Protein AF-A0A822DPL0-F1 (afdb_monomer)

Mean predicted aligned error: 13.41 Å

Secondary structure (DSSP, 8-state):
---HHHHHHHHHHHHHHHHHHHHHHHHHHHHHHHHHHHHHHHHHHHHTT----TTSPPHHHHHHHHHHHHHHHHHHHHHHHHHHHHHHHH-SS----HHHHHHHHHHHHHHHHHHTT---HHHHHHHHHHHHHHHHHHHHHHHHHHH--STTHHHHS--GGGHHHHHHHHHT-TTTHHHHHHHHHHHHHHHHHHHHHH-------TTTTT-HHHHHHHHHHT-

Nearest PDB structures (foldseek):
  7ung-assembly1_D5  TM=2.070E-01  e=1.718E+00  Homo sapiens
  7rro-assembly1_D6  TM=2.321E-01  e=7.311E+00  Bos taurus
  7ung-assembly1_D3  TM=1.665E-01  e=6.639E+00  Homo sapiens

pLDDT: mean 73.65, std 13.68, range [33.81, 89.75]

Radius of gyration: 24.88 Å; Cα contacts (8 Å, |Δi|>4): 121; chains: 1; bounding box: 54×65×75 Å

Structure (mmCIF, N/CA/C/O backbone):
data_AF-A0A822DPL0-F1
#
_entry.id   AF-A0A822DPL0-F1
#
loop_
_atom_site.group_PDB
_atom_site.id
_atom_site.type_symbol
_atom_site.label_atom_id
_atom_site.label_alt_id
_atom_site.label_comp_id
_atom_site.label_asym_id
_atom_site.label_entity_id
_atom_site.label_seq_id
_atom_site.pdbx_PDB_ins_code
_atom_site.Cartn_x
_atom_site.Cartn_y
_atom_site.Cartn_z
_atom_site.occupancy
_atom_site.B_iso_or_equiv
_atom_site.auth_seq_id
_atom_site.auth_comp_id
_atom_site.auth_asym_id
_atom_site.auth_atom_id
_atom_site.pdbx_PDB_model_num
ATOM 1 N N . LYS A 1 1 ? -29.332 3.403 22.591 1.00 33.81 1 LYS A N 1
ATOM 2 C CA . LYS A 1 1 ? -29.408 1.935 22.799 1.00 33.81 1 LYS A CA 1
ATOM 3 C C . LYS A 1 1 ? -28.603 1.276 21.689 1.00 33.81 1 LYS A C 1
ATOM 5 O O . LYS A 1 1 ? -29.055 1.289 20.556 1.00 33.81 1 LYS A O 1
ATOM 10 N N . THR A 1 2 ? -27.396 0.806 21.988 1.00 39.41 2 THR A N 1
ATOM 11 C CA . THR A 1 2 ? -26.523 0.115 21.029 1.00 39.41 2 THR A CA 1
ATOM 12 C C . THR A 1 2 ? -26.929 -1.354 21.029 1.00 39.41 2 THR A C 1
ATOM 14 O O . THR A 1 2 ? -26.780 -2.034 22.039 1.00 39.41 2 THR A O 1
ATOM 17 N N . THR A 1 3 ? -27.568 -1.811 19.957 1.00 46.75 3 THR A N 1
ATOM 18 C CA . THR A 1 3 ? -28.056 -3.190 19.825 1.00 46.75 3 THR A CA 1
ATOM 19 C C . THR A 1 3 ? -26.866 -4.149 19.701 1.00 46.75 3 THR A C 1
ATOM 21 O O . THR A 1 3 ? -25.852 -3.774 19.120 1.00 46.75 3 THR A O 1
ATOM 24 N N . ILE A 1 4 ? -26.989 -5.390 20.186 1.00 50.31 4 ILE A N 1
ATOM 25 C CA . ILE A 1 4 ? -25.955 -6.449 20.092 1.00 50.31 4 ILE A CA 1
ATOM 26 C C . ILE A 1 4 ? -25.455 -6.638 18.641 1.00 50.31 4 ILE A C 1
ATOM 28 O O . ILE A 1 4 ? -24.280 -6.913 18.404 1.00 50.31 4 ILE A O 1
ATOM 32 N N . SER A 1 5 ? -26.331 -6.396 17.659 1.00 52.91 5 SER A N 1
ATOM 33 C CA . SER A 1 5 ? -25.988 -6.388 16.232 1.00 52.91 5 SER A CA 1
ATOM 34 C C . SER A 1 5 ? -24.935 -5.331 15.878 1.00 52.91 5 SER A C 1
ATOM 36 O O . SER A 1 5 ? -23.982 -5.632 15.173 1.00 52.91 5 SER A O 1
ATOM 38 N N . ASN A 1 6 ? -25.042 -4.117 16.427 1.00 59.69 6 ASN A N 1
ATOM 39 C CA . ASN A 1 6 ? -24.104 -3.032 16.133 1.00 59.69 6 ASN A CA 1
ATOM 40 C C . ASN A 1 6 ? -22.714 -3.332 16.701 1.00 59.69 6 ASN A C 1
ATOM 42 O O . ASN A 1 6 ? -21.718 -2.960 16.096 1.00 59.69 6 ASN A O 1
ATOM 46 N N . THR A 1 7 ? -22.631 -4.010 17.851 1.00 62.31 7 THR A N 1
ATOM 47 C CA . THR A 1 7 ? -21.345 -4.409 18.441 1.00 62.31 7 THR A CA 1
ATOM 48 C C . THR A 1 7 ? -20.674 -5.548 17.675 1.00 62.31 7 THR A C 1
ATOM 50 O O . THR A 1 7 ? -19.448 -5.574 17.589 1.00 62.31 7 THR A O 1
ATOM 53 N N . LEU A 1 8 ? -21.460 -6.462 17.092 1.00 58.25 8 LEU A N 1
ATOM 54 C CA . LEU A 1 8 ? -20.941 -7.550 16.262 1.00 58.25 8 LEU A CA 1
ATOM 55 C C . LEU A 1 8 ? -20.361 -7.007 14.950 1.00 58.25 8 LEU A C 1
ATOM 57 O O . LEU A 1 8 ? -19.197 -7.269 14.653 1.00 58.25 8 LEU A O 1
ATOM 61 N N . SER A 1 9 ? -21.116 -6.166 14.237 1.00 69.44 9 SER A N 1
ATOM 62 C CA . SER A 1 9 ? -20.669 -5.549 12.982 1.00 69.44 9 SER A CA 1
ATOM 63 C C . SER A 1 9 ? -19.419 -4.685 13.178 1.00 69.44 9 SER A C 1
ATOM 65 O O . SER A 1 9 ? -18.483 -4.764 12.386 1.00 69.44 9 SER A O 1
ATOM 67 N N . LEU A 1 10 ? -19.337 -3.938 14.287 1.00 70.69 10 LEU A N 1
ATOM 68 C CA . LEU A 1 10 ? -18.155 -3.137 14.627 1.00 70.69 10 LEU A CA 1
ATOM 69 C C . LEU A 1 10 ? -16.896 -3.997 14.821 1.00 70.69 10 LEU A C 1
ATOM 71 O O . LEU A 1 10 ? -15.797 -3.616 14.416 1.00 70.69 10 LEU A O 1
ATOM 75 N N . ASN A 1 11 ? -17.053 -5.161 15.455 1.00 70.44 11 ASN A N 1
ATOM 76 C CA . ASN A 1 11 ? -15.958 -6.095 15.687 1.00 70.44 11 ASN A CA 1
ATOM 77 C C . ASN A 1 11 ? -15.515 -6.775 14.383 1.00 70.44 11 ASN A C 1
ATOM 79 O O . ASN A 1 11 ? -14.316 -6.881 14.128 1.00 70.44 11 ASN A O 1
ATOM 83 N N . GLU A 1 12 ? -16.460 -7.187 13.537 1.00 73.75 12 GLU A N 1
ATOM 84 C CA . GLU A 1 12 ? -16.179 -7.751 12.210 1.00 73.75 12 GLU A CA 1
ATOM 85 C C . GLU A 1 12 ? -15.431 -6.751 11.323 1.00 73.75 12 GLU A C 1
ATOM 87 O O . GLU A 1 12 ? -14.371 -7.071 10.780 1.00 73.75 12 GLU A O 1
ATOM 92 N N . ALA A 1 13 ? -15.921 -5.513 11.266 1.00 73.81 13 ALA A N 1
ATOM 93 C CA . ALA A 1 13 ? -15.258 -4.398 10.608 1.00 73.81 13 ALA A CA 1
ATOM 94 C C . ALA A 1 13 ? -13.834 -4.176 11.139 1.00 73.81 13 ALA A C 1
ATOM 96 O O . ALA A 1 13 ? -12.879 -4.081 10.368 1.00 73.81 13 ALA A O 1
ATOM 97 N N . GLY A 1 14 ? -13.664 -4.148 12.463 1.00 73.94 14 GLY A N 1
ATOM 98 C CA . GLY A 1 14 ? -12.356 -3.986 13.094 1.00 73.94 14 GLY A CA 1
ATOM 99 C C . GLY A 1 14 ? -11.376 -5.115 12.758 1.00 73.94 14 GLY A C 1
ATOM 100 O O . GLY A 1 14 ? -10.201 -4.855 12.488 1.00 73.94 14 GLY A O 1
ATOM 101 N N . GLN A 1 15 ? -11.834 -6.370 12.735 1.00 78.25 15 GLN A N 1
ATOM 102 C CA . GLN A 1 15 ? -10.997 -7.503 12.330 1.00 78.25 15 GLN A CA 1
ATOM 103 C C . GLN A 1 15 ? -10.616 -7.440 10.852 1.00 78.25 15 GLN A C 1
ATOM 105 O O . GLN A 1 15 ? -9.466 -7.724 10.511 1.00 78.25 15 GLN A O 1
ATOM 110 N N . LEU A 1 16 ? -11.553 -7.059 9.986 1.00 77.94 16 LEU A N 1
ATOM 111 C CA . LEU A 1 16 ? -11.310 -6.914 8.556 1.00 77.94 16 LEU A CA 1
ATOM 112 C C . LEU A 1 16 ? -10.248 -5.845 8.283 1.00 77.94 16 LEU A C 1
ATOM 114 O O . LEU A 1 16 ? -9.270 -6.123 7.592 1.00 77.94 16 LEU A O 1
ATOM 118 N N . ILE A 1 17 ? -10.374 -4.669 8.906 1.00 77.94 17 ILE A N 1
ATOM 119 C CA . ILE A 1 17 ? -9.391 -3.582 8.793 1.00 77.94 17 ILE A CA 1
ATOM 120 C C . ILE A 1 17 ? -8.004 -4.060 9.234 1.00 77.94 17 ILE A C 1
ATOM 122 O O . ILE A 1 17 ? -7.030 -3.855 8.514 1.00 77.94 17 ILE A O 1
ATOM 126 N N . ARG A 1 18 ? -7.901 -4.773 10.365 1.00 79.75 18 ARG A N 1
ATOM 127 C CA . ARG A 1 18 ? -6.618 -5.325 10.842 1.00 79.75 18 ARG A CA 1
ATOM 128 C C . ARG A 1 18 ? -5.987 -6.308 9.858 1.00 79.75 18 ARG A C 1
ATOM 130 O O . ARG A 1 18 ? -4.769 -6.298 9.703 1.00 79.75 18 ARG A O 1
ATOM 137 N N . LYS A 1 19 ? -6.796 -7.152 9.210 1.00 80.81 19 LYS A N 1
ATOM 138 C CA . LYS A 1 19 ? -6.323 -8.102 8.189 1.00 80.81 19 LYS A CA 1
ATOM 139 C C . LYS A 1 19 ? -5.855 -7.393 6.919 1.00 80.81 19 LYS A C 1
ATOM 141 O O . LYS A 1 19 ? -4.942 -7.888 6.273 1.00 80.81 19 LYS A O 1
ATOM 146 N N . LEU A 1 20 ? -6.442 -6.242 6.591 1.00 82.12 20 LEU A N 1
ATOM 147 C CA . LEU A 1 20 ? -6.113 -5.447 5.407 1.00 82.12 20 LEU A CA 1
ATOM 148 C C . LEU A 1 20 ? -4.874 -4.564 5.578 1.00 82.12 20 LEU A C 1
ATOM 150 O O . LEU A 1 20 ? -4.209 -4.265 4.591 1.00 82.12 20 LEU A O 1
ATOM 154 N N . THR A 1 21 ? -4.529 -4.180 6.808 1.00 83.12 21 THR A N 1
ATOM 155 C CA . THR A 1 21 ? -3.389 -3.300 7.106 1.00 83.12 21 THR A CA 1
ATOM 156 C C . THR A 1 21 ? -2.086 -3.753 6.436 1.00 83.12 21 THR A C 1
ATOM 158 O O . THR A 1 21 ? -1.400 -2.941 5.818 1.00 83.12 21 THR A O 1
ATOM 161 N N . HIS A 1 22 ? -1.735 -5.038 6.546 1.00 84.81 22 HIS A N 1
ATOM 162 C CA . HIS A 1 22 ? -0.501 -5.555 5.953 1.00 84.81 22 HIS A CA 1
ATOM 163 C C . HIS A 1 22 ? -0.567 -5.638 4.415 1.00 84.81 22 HIS A C 1
ATOM 165 O O . HIS A 1 22 ? 0.292 -5.023 3.783 1.00 84.81 22 HIS A O 1
ATOM 171 N N . PRO A 1 23 ? -1.587 -6.284 3.804 1.00 85.25 23 PRO A N 1
ATOM 172 C CA . PRO A 1 23 ? -1.756 -6.312 2.350 1.00 85.25 23 PRO A CA 1
ATOM 173 C C . PRO A 1 23 ? -1.730 -4.935 1.686 1.00 85.25 23 PRO A C 1
ATOM 175 O O . PRO A 1 23 ? -1.111 -4.750 0.640 1.00 85.25 23 PRO A O 1
ATOM 178 N N . ILE A 1 24 ? -2.369 -3.944 2.312 1.00 85.44 24 ILE A N 1
ATOM 179 C CA . ILE A 1 24 ? -2.396 -2.568 1.812 1.00 85.44 24 ILE A CA 1
ATOM 180 C C . ILE A 1 24 ? -0.995 -1.951 1.843 1.00 85.44 24 ILE A C 1
ATOM 182 O O . ILE A 1 24 ? -0.538 -1.408 0.837 1.00 85.44 24 ILE A O 1
ATOM 186 N N . ALA A 1 25 ? -0.290 -2.061 2.971 1.00 83.44 25 ALA A N 1
ATOM 187 C CA . ALA A 1 25 ? 1.057 -1.514 3.101 1.00 83.44 25 ALA A CA 1
ATOM 188 C C . ALA A 1 25 ? 2.052 -2.187 2.138 1.00 83.44 25 ALA A C 1
ATOM 190 O O . ALA A 1 25 ? 2.905 -1.520 1.553 1.00 83.44 25 ALA A O 1
ATOM 191 N N . GLU A 1 26 ? 1.946 -3.504 1.952 1.00 84.81 26 GLU A N 1
ATOM 192 C CA . GLU A 1 26 ? 2.794 -4.239 1.013 1.00 84.81 26 GLU A CA 1
ATOM 193 C C . GLU A 1 26 ? 2.489 -3.845 -0.436 1.00 84.81 26 GLU A C 1
ATOM 195 O O . GLU A 1 26 ? 3.403 -3.576 -1.216 1.00 84.81 26 GLU A O 1
ATOM 200 N N . THR A 1 27 ? 1.208 -3.731 -0.791 1.00 85.38 27 THR A N 1
ATOM 201 C CA . THR A 1 27 ? 0.788 -3.272 -2.120 1.00 85.38 27 THR A CA 1
ATOM 202 C C . THR A 1 27 ? 1.323 -1.872 -2.414 1.00 85.38 27 THR A C 1
ATOM 204 O O . THR A 1 27 ? 1.849 -1.636 -3.501 1.00 85.38 27 THR A O 1
ATOM 207 N N . HIS A 1 28 ? 1.292 -0.959 -1.440 1.00 84.50 28 HIS A N 1
ATOM 208 C CA . HIS A 1 28 ? 1.904 0.363 -1.589 1.00 84.50 28 HIS A CA 1
ATOM 209 C C . HIS A 1 28 ? 3.401 0.293 -1.889 1.00 84.50 28 HIS A C 1
ATOM 211 O O . HIS A 1 28 ? 3.867 0.969 -2.810 1.00 84.50 28 HIS A O 1
ATOM 217 N N . LYS A 1 29 ? 4.155 -0.529 -1.148 1.00 86.81 29 LYS A N 1
ATOM 218 C CA . LYS A 1 29 ? 5.587 -0.741 -1.403 1.00 86.81 29 LYS A CA 1
ATOM 219 C C . LYS A 1 29 ? 5.820 -1.227 -2.834 1.00 86.81 29 LYS A C 1
ATOM 221 O O . LYS A 1 29 ? 6.654 -0.667 -3.539 1.00 86.81 29 LYS A O 1
ATOM 226 N N . LEU A 1 30 ? 5.052 -2.216 -3.281 1.00 87.12 30 LEU A N 1
ATOM 227 C CA . LEU A 1 30 ? 5.182 -2.794 -4.620 1.00 87.12 30 LEU A CA 1
ATOM 228 C C . LEU A 1 30 ? 4.831 -1.803 -5.732 1.00 87.12 30 LEU A C 1
ATOM 230 O O . LEU A 1 30 ? 5.498 -1.780 -6.764 1.00 87.12 30 LEU A O 1
ATOM 234 N N . ILE A 1 31 ? 3.804 -0.972 -5.536 1.00 85.56 31 ILE A N 1
ATOM 235 C CA . ILE A 1 31 ? 3.472 0.097 -6.482 1.00 85.56 31 ILE A CA 1
ATOM 236 C C . ILE A 1 31 ? 4.644 1.078 -6.598 1.00 85.56 31 ILE A C 1
ATOM 238 O O . ILE A 1 31 ? 5.033 1.415 -7.715 1.00 85.56 31 ILE A O 1
ATOM 242 N N . GLN A 1 32 ? 5.242 1.487 -5.476 1.00 85.19 32 GLN A N 1
ATOM 243 C CA . GLN A 1 32 ? 6.400 2.385 -5.489 1.00 85.19 32 GLN A CA 1
ATOM 244 C C . GLN A 1 32 ? 7.607 1.767 -6.203 1.00 85.19 32 GLN A C 1
ATOM 246 O O . GLN A 1 32 ? 8.218 2.415 -7.052 1.00 85.19 32 GLN A O 1
ATOM 251 N N . GLU A 1 33 ? 7.921 0.499 -5.926 1.00 83.56 33 GLU A N 1
ATOM 252 C CA . GLU A 1 33 ? 8.989 -0.217 -6.634 1.00 83.56 33 GLU A CA 1
ATOM 253 C C . GLU A 1 33 ? 8.710 -0.299 -8.145 1.00 83.56 33 GLU A C 1
ATOM 255 O O . GLU A 1 33 ? 9.608 -0.064 -8.953 1.00 83.56 33 GLU A O 1
ATOM 260 N N . ASN A 1 34 ? 7.464 -0.564 -8.545 1.00 85.81 34 ASN A N 1
ATOM 261 C CA . ASN A 1 34 ? 7.079 -0.630 -9.955 1.00 85.81 34 ASN A CA 1
ATOM 262 C C . ASN A 1 34 ? 7.175 0.727 -10.664 1.00 85.81 34 ASN A C 1
ATOM 264 O O . ASN A 1 34 ? 7.639 0.782 -11.802 1.00 85.81 34 ASN A O 1
ATOM 268 N N . ILE A 1 35 ? 6.768 1.819 -10.009 1.00 83.94 35 ILE A N 1
ATOM 269 C CA . ILE A 1 35 ? 6.919 3.177 -10.550 1.00 83.94 35 ILE A CA 1
ATOM 270 C C . ILE A 1 35 ? 8.404 3.503 -10.735 1.00 83.94 35 ILE A C 1
ATOM 272 O O . ILE A 1 35 ? 8.789 4.031 -11.783 1.00 83.94 35 ILE A O 1
ATOM 276 N N . GLN A 1 36 ? 9.250 3.141 -9.766 1.00 83.69 36 GLN A N 1
ATOM 277 C CA . GLN A 1 36 ? 10.691 3.344 -9.876 1.00 83.69 36 GLN A CA 1
ATOM 278 C C . GLN A 1 36 ? 11.273 2.565 -11.064 1.00 83.69 36 GLN A C 1
ATOM 280 O O . GLN A 1 36 ? 11.973 3.144 -11.894 1.00 83.69 36 GLN A O 1
ATOM 285 N N . LEU A 1 37 ? 10.943 1.276 -11.189 1.00 83.69 37 LEU A N 1
ATOM 286 C CA . LEU A 1 37 ? 11.404 0.433 -12.296 1.00 83.69 37 LEU A CA 1
ATOM 287 C C . LEU A 1 37 ? 10.947 0.974 -13.656 1.00 83.69 37 LEU A C 1
ATOM 289 O O . LEU A 1 37 ? 11.753 1.069 -14.582 1.00 83.69 37 LEU A O 1
ATOM 293 N N . ALA A 1 38 ? 9.682 1.386 -13.774 1.00 81.31 38 ALA A N 1
ATOM 294 C CA . ALA A 1 38 ? 9.146 1.981 -14.996 1.00 81.31 38 ALA A CA 1
ATOM 295 C C . ALA A 1 38 ? 9.873 3.287 -15.360 1.00 81.31 38 ALA A C 1
ATOM 297 O O . ALA A 1 38 ? 10.209 3.512 -16.523 1.00 81.31 38 ALA A O 1
ATOM 298 N N . THR A 1 39 ? 10.182 4.119 -14.364 1.00 83.12 39 THR A N 1
ATOM 299 C CA . THR A 1 39 ? 10.911 5.383 -14.548 1.00 83.12 39 THR A CA 1
ATOM 300 C C . THR A 1 39 ? 12.362 5.145 -14.972 1.00 83.12 39 THR A C 1
ATOM 302 O O . THR A 1 39 ? 12.849 5.787 -15.905 1.00 83.12 39 THR A O 1
ATOM 305 N N . GLN A 1 40 ? 13.050 4.186 -14.345 1.00 82.69 40 GLN A N 1
ATOM 306 C CA . GLN A 1 40 ? 14.409 3.783 -14.720 1.00 82.69 40 GLN A CA 1
ATOM 307 C C . GLN A 1 40 ? 14.454 3.230 -16.146 1.00 82.69 40 GLN A C 1
ATOM 309 O O . GLN A 1 40 ? 15.314 3.619 -16.936 1.00 82.69 40 GLN A O 1
ATOM 314 N N . TYR A 1 41 ? 13.493 2.378 -16.503 1.00 82.75 41 TYR A N 1
ATOM 315 C CA . TYR A 1 41 ? 13.382 1.826 -17.848 1.00 82.75 41 TYR A CA 1
ATOM 316 C C . TYR A 1 41 ? 13.098 2.914 -18.892 1.00 82.75 41 TYR A C 1
ATOM 318 O O . TYR A 1 41 ? 13.755 2.958 -19.932 1.00 82.75 41 TYR A O 1
ATOM 326 N N . LYS A 1 42 ? 12.193 3.857 -18.594 1.00 82.19 42 LYS A N 1
ATOM 327 C CA . LYS A 1 42 ? 11.932 5.025 -19.449 1.00 82.19 42 LYS A CA 1
ATOM 328 C C . LYS A 1 42 ? 13.208 5.828 -19.704 1.00 82.19 42 LYS A C 1
ATOM 330 O O . LYS A 1 42 ? 13.502 6.164 -20.850 1.00 82.19 42 LYS A O 1
ATOM 335 N N . LYS A 1 43 ? 13.976 6.115 -18.647 1.00 83.06 43 LYS A N 1
ATOM 336 C CA . LYS A 1 43 ? 15.251 6.838 -18.734 1.00 83.06 43 LYS A CA 1
ATOM 337 C C . LYS A 1 43 ? 16.260 6.088 -19.605 1.00 83.06 43 LYS A C 1
ATOM 339 O O . LYS A 1 43 ? 16.819 6.684 -20.518 1.00 83.06 43 LYS A O 1
ATOM 344 N N . TYR A 1 44 ? 16.402 4.779 -19.401 1.00 80.62 44 TYR A N 1
ATOM 345 C CA . TYR A 1 44 ? 17.262 3.929 -20.222 1.00 80.62 44 TYR A CA 1
ATOM 346 C C . TYR A 1 44 ? 16.879 3.978 -21.710 1.00 80.62 44 TYR A C 1
ATOM 348 O O . TYR A 1 44 ? 17.735 4.199 -22.564 1.00 80.62 44 TYR A O 1
ATOM 356 N N . VAL A 1 45 ? 15.593 3.843 -22.047 1.00 75.50 45 VAL A N 1
ATOM 357 C CA . VAL A 1 45 ? 15.118 3.898 -23.444 1.00 75.50 45 VAL A CA 1
ATOM 358 C C . VAL A 1 45 ? 15.427 5.254 -24.094 1.00 75.50 45 VAL A C 1
ATOM 360 O O . VAL A 1 45 ? 15.835 5.300 -25.258 1.00 75.50 45 VAL A O 1
ATOM 363 N N . LEU A 1 46 ? 15.276 6.352 -23.345 1.00 76.62 46 LEU A N 1
ATOM 364 C CA . LEU A 1 46 ? 15.584 7.708 -23.810 1.00 76.62 46 LEU A CA 1
ATOM 365 C C . LEU A 1 46 ? 17.090 7.932 -24.016 1.00 76.62 46 LEU A C 1
ATOM 367 O O . LEU A 1 46 ? 17.486 8.484 -25.042 1.00 76.62 46 LEU A O 1
ATOM 371 N N . GLU A 1 47 ? 17.924 7.490 -23.073 1.00 78.88 47 GLU A N 1
ATOM 372 C CA . GLU A 1 47 ? 19.384 7.670 -23.107 1.00 78.88 47 GLU A CA 1
ATOM 373 C C . GLU A 1 47 ? 20.054 6.811 -24.182 1.00 78.88 47 GLU A C 1
ATOM 375 O O . GLU A 1 47 ? 20.993 7.251 -24.842 1.00 78.88 47 GLU A O 1
ATOM 380 N N . THR A 1 48 ? 19.543 5.601 -24.409 1.00 69.88 48 THR A N 1
ATOM 381 C CA . THR A 1 48 ? 20.166 4.645 -25.336 1.00 69.88 48 THR A CA 1
ATOM 382 C C . THR A 1 48 ? 19.741 4.874 -26.796 1.00 69.88 48 THR A C 1
ATOM 384 O O . THR A 1 48 ? 20.240 4.208 -27.700 1.00 69.88 48 THR A O 1
ATOM 387 N N . ASN A 1 49 ? 18.831 5.825 -27.058 1.00 62.72 49 ASN A N 1
ATOM 388 C CA . ASN A 1 49 ? 18.328 6.179 -28.394 1.00 62.72 49 ASN A CA 1
ATOM 389 C C . ASN A 1 49 ? 17.865 4.949 -29.214 1.00 62.72 49 ASN A C 1
ATOM 391 O O . ASN A 1 49 ? 17.949 4.927 -30.447 1.00 62.72 49 ASN A O 1
ATOM 395 N N . ILE A 1 50 ? 17.363 3.907 -28.531 1.00 60.06 50 ILE A N 1
ATOM 396 C CA . ILE A 1 50 ? 16.864 2.663 -29.135 1.00 60.06 50 ILE A CA 1
ATOM 397 C C . ILE A 1 50 ? 15.473 2.950 -29.714 1.00 60.06 50 ILE A C 1
ATOM 399 O O . ILE A 1 50 ? 14.448 2.500 -29.221 1.00 60.06 50 ILE A O 1
ATOM 403 N N . ARG A 1 51 ? 15.419 3.740 -30.789 1.00 54.75 51 ARG A N 1
ATOM 404 C CA . ARG A 1 51 ? 14.196 3.967 -31.580 1.00 54.75 51 ARG A CA 1
ATOM 405 C C . ARG A 1 51 ? 13.904 2.823 -32.563 1.00 54.75 51 ARG A C 1
ATOM 407 O O . ARG A 1 51 ? 13.004 2.952 -33.383 1.00 54.75 51 ARG A O 1
ATOM 414 N N . ARG A 1 52 ? 14.704 1.745 -32.558 1.00 53.16 52 ARG A N 1
ATOM 415 C CA . ARG A 1 52 ? 14.780 0.780 -33.674 1.00 53.16 52 ARG A CA 1
ATOM 416 C C . ARG A 1 52 ? 14.255 -0.633 -33.415 1.00 53.16 52 ARG A C 1
ATOM 418 O O . ARG A 1 52 ? 14.291 -1.420 -34.351 1.00 53.16 52 ARG A O 1
ATOM 425 N N . LEU A 1 53 ? 13.743 -0.972 -32.234 1.00 52.03 53 LEU A N 1
ATOM 426 C CA . LEU A 1 53 ? 13.102 -2.277 -32.032 1.00 52.03 53 LEU A CA 1
ATOM 427 C C . LEU A 1 53 ? 11.590 -2.101 -31.913 1.00 52.03 53 LEU A C 1
ATOM 429 O O . LEU A 1 53 ? 11.092 -1.571 -30.927 1.00 52.03 53 LEU A O 1
ATOM 433 N N . SER A 1 54 ? 10.872 -2.605 -32.912 1.00 54.00 54 SER A N 1
ATOM 434 C CA . SER A 1 54 ? 9.412 -2.764 -32.967 1.00 54.00 54 SER A CA 1
ATOM 435 C C . SER A 1 54 ? 8.821 -3.660 -31.862 1.00 54.00 54 SER A C 1
ATOM 437 O O . SER A 1 54 ? 7.630 -3.941 -31.887 1.00 54.00 54 SER A O 1
ATOM 439 N N . GLU A 1 55 ? 9.642 -4.113 -30.911 1.00 54.94 55 GLU A N 1
ATOM 440 C CA . GLU A 1 55 ? 9.302 -5.036 -29.821 1.00 54.94 55 GLU A CA 1
ATOM 441 C C . GLU A 1 55 ? 9.345 -4.378 -28.427 1.00 54.94 55 GLU A C 1
ATOM 443 O O . GLU A 1 55 ? 9.010 -5.021 -27.435 1.00 54.94 55 GLU A O 1
ATOM 448 N N . LEU A 1 56 ? 9.752 -3.105 -28.315 1.00 58.19 56 LEU A N 1
ATOM 449 C CA . LEU A 1 56 ? 9.760 -2.395 -27.032 1.00 58.19 56 LEU A CA 1
ATOM 450 C C . LEU A 1 56 ? 8.381 -1.771 -26.755 1.00 58.19 56 LEU A C 1
ATOM 452 O O . LEU A 1 56 ? 7.795 -1.187 -27.672 1.00 58.19 56 LEU A O 1
ATOM 456 N N . PRO A 1 57 ? 7.867 -1.831 -25.509 1.00 63.00 57 PRO A N 1
ATOM 457 C CA . PRO A 1 57 ? 6.672 -1.083 -25.138 1.00 63.00 57 PRO A CA 1
ATOM 458 C C . PRO A 1 57 ? 6.909 0.397 -25.432 1.00 63.00 57 PRO A C 1
ATOM 460 O O . PRO A 1 57 ? 7.974 0.945 -25.128 1.00 63.00 57 PRO A O 1
ATOM 463 N N . SER A 1 58 ? 5.935 1.042 -26.073 1.00 70.88 58 SER A N 1
ATOM 464 C CA . SER A 1 58 ? 6.103 2.434 -26.466 1.00 70.88 58 SER A CA 1
ATOM 465 C C . SER A 1 58 ? 6.282 3.299 -25.213 1.00 70.88 58 SER A C 1
ATOM 467 O O . SER A 1 58 ? 5.753 2.987 -24.145 1.00 70.88 58 SER A O 1
ATOM 469 N N . LEU A 1 59 ? 7.001 4.422 -25.321 1.00 71.75 59 LEU A N 1
ATOM 470 C CA . LEU A 1 59 ? 7.120 5.384 -24.212 1.00 71.75 59 LEU A CA 1
ATOM 471 C C . LEU A 1 59 ? 5.738 5.800 -23.669 1.00 71.75 59 LEU A C 1
ATOM 473 O O . LEU A 1 59 ? 5.589 6.017 -22.470 1.00 71.75 59 LEU A O 1
ATOM 477 N N . SER A 1 60 ? 4.722 5.820 -24.541 1.00 78.31 60 SER A N 1
ATOM 478 C CA . SER A 1 60 ? 3.328 6.050 -24.160 1.00 78.31 60 SER A CA 1
ATOM 479 C C . SER A 1 60 ? 2.747 4.941 -23.280 1.00 78.31 60 SER A C 1
ATOM 481 O O . SER A 1 60 ? 1.898 5.244 -22.446 1.00 78.31 60 SER A O 1
ATOM 483 N N . ASP A 1 61 ? 3.138 3.682 -23.461 1.00 79.19 61 ASP A N 1
ATOM 484 C CA . ASP A 1 61 ? 2.634 2.561 -22.658 1.00 79.19 61 ASP A CA 1
ATOM 485 C C . ASP A 1 61 ? 3.266 2.554 -21.265 1.00 79.19 61 ASP A C 1
ATOM 487 O O . ASP A 1 61 ? 2.592 2.261 -20.279 1.00 79.19 61 ASP A O 1
ATOM 491 N N . ILE A 1 62 ? 4.537 2.961 -21.165 1.00 77.06 62 ILE A N 1
ATOM 492 C CA . ILE A 1 62 ? 5.217 3.157 -19.877 1.00 77.06 62 ILE A CA 1
ATOM 493 C C . ILE A 1 62 ? 4.543 4.290 -19.094 1.00 77.06 62 ILE A C 1
ATOM 495 O O . ILE A 1 62 ? 4.257 4.133 -17.908 1.00 77.06 62 ILE A O 1
ATOM 499 N N . ASP A 1 63 ? 4.227 5.404 -19.760 1.00 81.50 63 ASP A N 1
ATOM 500 C CA . ASP A 1 63 ? 3.536 6.535 -19.132 1.00 81.50 63 ASP A CA 1
ATOM 501 C C . ASP A 1 63 ? 2.112 6.182 -18.696 1.00 81.50 63 ASP A C 1
ATOM 503 O O . ASP A 1 63 ? 1.703 6.531 -17.588 1.00 81.50 63 ASP A O 1
ATOM 507 N N . LYS A 1 64 ? 1.374 5.418 -19.513 1.00 86.19 64 LYS A N 1
ATOM 508 C CA . LYS A 1 64 ? 0.078 4.856 -19.103 1.00 86.19 64 LYS A CA 1
ATOM 509 C C . LYS A 1 64 ? 0.226 3.983 -17.863 1.00 86.19 64 LYS A C 1
ATOM 511 O O . LYS A 1 64 ? -0.491 4.192 -16.894 1.00 86.19 64 LYS A O 1
ATOM 516 N N . ARG A 1 65 ? 1.206 3.075 -17.843 1.00 84.44 65 ARG A N 1
ATOM 517 C CA . ARG A 1 65 ? 1.428 2.181 -16.702 1.00 84.44 65 ARG A CA 1
ATOM 518 C C . ARG A 1 65 ? 1.753 2.940 -15.416 1.00 84.44 65 ARG A C 1
ATOM 520 O O . ARG A 1 65 ? 1.248 2.567 -14.360 1.00 84.44 65 ARG A O 1
ATOM 527 N N . ILE A 1 66 ? 2.577 3.986 -15.488 1.00 82.44 66 ILE A N 1
ATOM 528 C CA . ILE A 1 66 ? 2.882 4.845 -14.334 1.00 82.44 66 ILE A CA 1
ATOM 529 C C . ILE A 1 66 ? 1.612 5.553 -13.849 1.00 82.44 66 ILE A C 1
ATOM 531 O O . ILE A 1 66 ? 1.357 5.579 -12.644 1.00 82.44 66 ILE A O 1
ATOM 535 N N . ASN A 1 67 ? 0.795 6.079 -14.765 1.0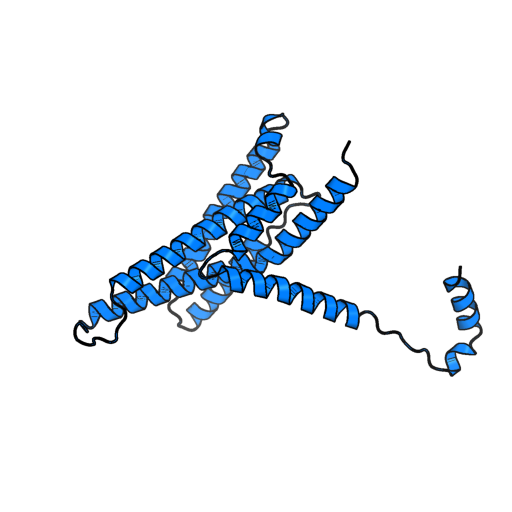0 88.50 67 ASN A N 1
ATOM 536 C CA . ASN A 1 67 ? -0.463 6.738 -14.417 1.00 88.50 67 ASN A CA 1
ATOM 537 C C . ASN A 1 67 ? -1.460 5.773 -13.770 1.00 88.50 67 ASN A C 1
ATOM 539 O O . ASN A 1 67 ? -2.020 6.109 -12.730 1.00 88.50 67 ASN A O 1
ATOM 543 N N . ASP A 1 68 ? -1.631 4.570 -14.319 1.00 86.06 68 ASP A N 1
ATOM 544 C CA . ASP A 1 68 ? -2.538 3.560 -13.768 1.00 86.06 68 ASP A CA 1
ATOM 545 C C . ASP A 1 68 ? -2.106 3.149 -12.351 1.00 86.06 68 ASP A C 1
ATOM 547 O O . ASP A 1 68 ? -2.918 3.110 -11.428 1.00 86.06 68 ASP A O 1
ATOM 551 N N . LEU A 1 69 ? -0.803 2.919 -12.149 1.00 85.69 69 LEU A N 1
ATOM 552 C CA . LEU A 1 69 ? -0.236 2.600 -10.836 1.00 85.69 69 LEU A CA 1
ATOM 553 C C . LEU A 1 69 ? -0.404 3.751 -9.836 1.00 85.69 69 LEU A C 1
ATOM 555 O O . LEU A 1 69 ? -0.735 3.517 -8.674 1.00 85.69 69 LEU A O 1
ATOM 559 N N . THR A 1 70 ? -0.206 4.993 -10.279 1.00 87.69 70 THR A N 1
ATOM 560 C CA . THR A 1 70 ? -0.387 6.186 -9.438 1.00 87.69 70 THR A CA 1
ATOM 561 C C . THR A 1 70 ? -1.857 6.386 -9.071 1.00 87.69 70 THR A C 1
ATOM 563 O O . THR A 1 70 ? -2.170 6.748 -7.937 1.00 87.69 70 THR A O 1
ATOM 566 N N . HIS A 1 71 ? -2.768 6.109 -10.004 1.00 89.69 71 HIS A N 1
ATOM 567 C CA . HIS A 1 71 ? -4.201 6.189 -9.769 1.00 89.69 71 HIS A CA 1
ATOM 568 C C . HIS A 1 71 ? -4.662 5.144 -8.749 1.00 89.69 71 HIS A C 1
ATOM 570 O O . HIS A 1 71 ? -5.324 5.496 -7.773 1.00 89.69 71 HIS A O 1
ATOM 576 N N . GLU A 1 72 ? -4.255 3.882 -8.910 1.00 88.12 72 GLU A N 1
ATOM 577 C CA . GLU A 1 72 ? -4.576 2.846 -7.925 1.00 88.12 72 GLU A CA 1
ATOM 578 C C . GLU A 1 72 ? -4.010 3.160 -6.550 1.00 88.12 72 GLU A C 1
ATOM 580 O O . GLU A 1 72 ? -4.715 3.011 -5.555 1.00 88.12 72 GLU A O 1
ATOM 585 N N . LYS A 1 73 ? -2.766 3.646 -6.489 1.00 87.81 73 LYS A N 1
ATOM 586 C CA . LYS A 1 73 ? -2.158 4.093 -5.237 1.00 87.81 73 LYS A CA 1
ATOM 587 C C . LYS A 1 73 ? -3.053 5.109 -4.529 1.00 87.81 73 LYS A C 1
ATOM 589 O O . LYS A 1 73 ? -3.356 4.925 -3.357 1.00 87.81 73 LYS A O 1
ATOM 594 N N . SER A 1 74 ? -3.527 6.130 -5.247 1.00 89.19 74 SER A N 1
ATOM 595 C CA . SER A 1 74 ? -4.423 7.150 -4.689 1.00 89.19 74 SER A CA 1
ATOM 596 C C . SER A 1 74 ? -5.730 6.554 -4.159 1.00 89.19 74 SER A C 1
ATOM 598 O O . SER A 1 74 ? -6.201 6.965 -3.102 1.00 89.19 74 SER A O 1
ATOM 600 N N . ILE A 1 75 ? -6.315 5.574 -4.857 1.00 88.94 75 ILE A N 1
ATOM 601 C CA . ILE A 1 75 ? -7.538 4.903 -4.391 1.00 88.94 75 ILE A CA 1
ATOM 602 C C . ILE A 1 75 ? -7.264 4.121 -3.102 1.00 88.94 75 ILE A C 1
ATOM 604 O O . ILE A 1 75 ? -8.048 4.207 -2.155 1.00 88.94 75 ILE A O 1
ATOM 608 N N . ILE A 1 76 ? -6.160 3.371 -3.046 1.00 86.19 76 ILE A N 1
ATOM 609 C CA . ILE A 1 76 ? -5.790 2.587 -1.862 1.00 86.19 76 ILE A CA 1
ATOM 610 C C . ILE A 1 76 ? -5.537 3.518 -0.669 1.00 86.19 76 ILE A C 1
ATOM 612 O O . ILE A 1 76 ? -6.028 3.247 0.429 1.00 86.19 76 ILE A O 1
ATOM 616 N N . GLU A 1 77 ? -4.838 4.635 -0.886 1.00 86.62 77 GLU A N 1
ATOM 617 C CA . GLU A 1 77 ? -4.617 5.679 0.117 1.00 86.62 77 GLU A CA 1
ATOM 618 C C . GLU A 1 77 ? -5.942 6.205 0.678 1.00 86.62 77 GLU A C 1
ATOM 620 O O . GLU A 1 77 ? -6.146 6.197 1.894 1.00 86.62 77 GLU A O 1
ATOM 625 N N . ASP A 1 78 ? -6.863 6.618 -0.192 1.00 87.12 78 ASP A N 1
ATOM 626 C CA . ASP A 1 78 ? -8.152 7.191 0.200 1.00 87.12 78 ASP A CA 1
ATOM 627 C C . ASP A 1 78 ? -9.038 6.197 0.945 1.00 87.12 78 ASP A C 1
ATOM 629 O O . ASP A 1 78 ? -9.657 6.541 1.961 1.00 87.12 78 ASP A O 1
ATOM 633 N N . VAL A 1 79 ? -9.104 4.954 0.465 1.00 86.19 79 VAL A N 1
ATOM 634 C CA . VAL A 1 79 ? -9.846 3.896 1.149 1.00 86.19 79 VAL A CA 1
ATOM 635 C C . VAL A 1 79 ? -9.235 3.640 2.520 1.00 86.19 79 VAL A C 1
ATOM 637 O O . VAL A 1 79 ? -9.959 3.601 3.515 1.00 86.19 79 VAL A O 1
ATOM 640 N N . TYR A 1 80 ? -7.913 3.511 2.607 1.00 81.62 80 TYR A N 1
ATOM 641 C CA . TYR A 1 80 ? -7.284 3.207 3.880 1.00 81.62 80 TYR A CA 1
ATOM 642 C C . TYR A 1 80 ? -7.439 4.345 4.892 1.00 81.62 80 TYR A C 1
ATOM 644 O O . TYR A 1 80 ? -7.777 4.090 6.045 1.00 81.62 80 TYR A O 1
ATOM 6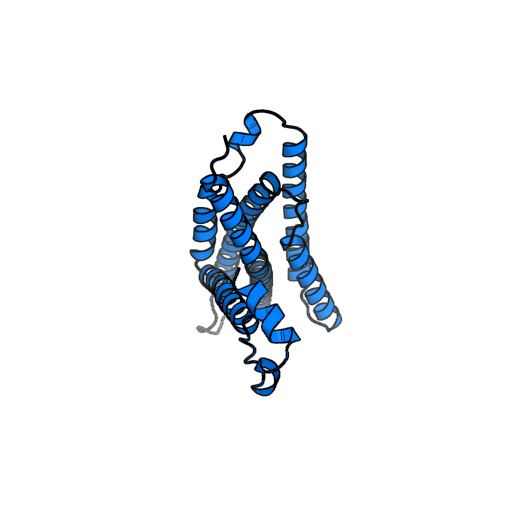52 N N . LYS A 1 81 ? -7.305 5.606 4.470 1.00 83.56 81 LYS A N 1
ATOM 653 C CA . LYS A 1 81 ? -7.580 6.775 5.323 1.00 83.56 81 LYS A CA 1
ATOM 654 C C . LYS A 1 81 ? -8.990 6.728 5.905 1.00 83.56 81 LYS A C 1
ATOM 656 O O . LYS A 1 81 ? -9.173 6.965 7.098 1.00 83.56 81 LYS A O 1
ATOM 661 N N . LYS A 1 82 ? -9.988 6.384 5.086 1.00 84.56 82 LYS A N 1
ATOM 662 C CA . LYS A 1 82 ? -11.381 6.203 5.526 1.00 84.56 82 LYS A CA 1
ATOM 663 C C . LYS A 1 82 ? -11.504 5.084 6.565 1.00 84.56 82 LYS A C 1
ATOM 665 O O . LYS A 1 82 ? -12.112 5.296 7.614 1.00 84.56 82 LYS A O 1
ATOM 670 N N . LEU A 1 83 ? -10.870 3.935 6.329 1.00 81.69 83 LEU A N 1
ATOM 671 C CA . LEU A 1 83 ? -10.851 2.817 7.279 1.00 81.69 83 LEU A CA 1
ATOM 672 C C . LEU A 1 83 ? -10.151 3.180 8.598 1.00 81.69 83 LEU A C 1
ATOM 674 O O . LEU A 1 83 ? -10.653 2.853 9.672 1.00 81.69 83 LEU A O 1
ATOM 678 N N . SER A 1 84 ? -9.038 3.908 8.547 1.00 80.38 84 SER A N 1
ATOM 679 C CA . SER A 1 84 ? -8.314 4.365 9.735 1.00 80.38 84 SER A CA 1
ATOM 680 C C . SER A 1 84 ? -9.093 5.390 10.545 1.00 80.38 84 SER A C 1
ATOM 682 O O . SER A 1 84 ? -9.100 5.307 11.772 1.00 80.38 84 SER A O 1
ATOM 684 N N . LYS A 1 85 ? -9.805 6.315 9.888 1.00 80.06 85 LYS A N 1
ATOM 685 C CA . LYS A 1 85 ? -10.729 7.247 10.555 1.00 80.06 85 LYS A CA 1
ATOM 686 C C . LYS A 1 85 ? -11.867 6.494 11.240 1.00 80.06 85 LYS A C 1
ATOM 688 O O . LYS A 1 85 ? -12.142 6.751 12.411 1.00 80.06 85 LYS A O 1
ATOM 693 N N . PHE A 1 86 ? -12.470 5.514 10.559 1.00 78.88 86 PHE A N 1
ATOM 694 C CA . PHE A 1 86 ? -13.469 4.634 11.170 1.00 78.88 86 PHE A CA 1
ATOM 695 C C . PHE A 1 86 ? -12.912 3.925 12.408 1.00 78.88 86 PHE A C 1
ATOM 697 O O . PHE A 1 86 ? -13.549 3.919 13.462 1.00 78.88 86 PHE A O 1
ATOM 704 N N . PHE A 1 87 ? -11.716 3.343 12.294 1.00 75.19 87 PHE A N 1
ATOM 705 C CA . PHE A 1 87 ? -11.099 2.607 13.388 1.00 75.19 87 PHE A CA 1
ATOM 706 C C . PHE A 1 87 ? -10.738 3.541 14.554 1.00 75.19 87 PHE A C 1
ATOM 708 O O . PHE A 1 87 ? -11.015 3.195 15.694 1.00 75.19 87 PHE A O 1
ATOM 715 N N . CYS A 1 88 ? -10.233 4.754 14.297 1.00 74.31 88 CYS A N 1
ATOM 716 C CA . CYS A 1 88 ? -9.995 5.778 15.323 1.00 74.31 88 CYS A CA 1
ATOM 717 C C . CYS A 1 88 ? -11.276 6.183 16.067 1.00 74.31 88 CYS A C 1
ATOM 719 O O . CYS A 1 88 ? -11.250 6.322 17.284 1.00 74.31 88 CYS A O 1
ATOM 721 N N . ALA A 1 89 ? -12.388 6.358 15.348 1.00 73.81 89 ALA A N 1
ATOM 722 C CA . ALA A 1 89 ? -13.661 6.787 15.926 1.00 73.81 89 ALA A CA 1
ATOM 723 C C . ALA A 1 89 ? -14.327 5.717 16.807 1.00 73.81 89 ALA A C 1
ATOM 725 O O . ALA A 1 89 ? -15.103 6.049 17.703 1.00 73.81 89 ALA A O 1
ATOM 726 N N . ASN A 1 90 ? -14.043 4.442 16.532 1.00 71.19 90 ASN A N 1
ATOM 727 C CA . ASN A 1 90 ? -14.734 3.299 17.127 1.00 71.19 90 ASN A CA 1
ATOM 728 C C . ASN A 1 90 ? -13.835 2.417 18.011 1.00 71.19 90 ASN A C 1
ATOM 730 O O . ASN A 1 90 ? -14.324 1.474 18.635 1.00 71.19 90 ASN A O 1
ATOM 734 N N . ALA A 1 91 ? -12.528 2.686 18.072 1.00 65.19 91 ALA A N 1
ATOM 735 C CA . ALA A 1 91 ? -11.608 1.920 18.898 1.00 65.19 91 ALA A CA 1
ATOM 736 C C . ALA A 1 91 ? -11.827 2.214 20.388 1.00 65.19 91 ALA A C 1
ATOM 738 O O . ALA A 1 91 ? -11.716 3.342 20.855 1.00 65.19 91 ALA A O 1
ATOM 739 N N . THR A 1 92 ? -12.070 1.156 21.161 1.00 54.59 92 THR A N 1
ATOM 740 C CA . THR A 1 92 ? -12.120 1.189 22.632 1.00 54.59 92 THR A CA 1
ATOM 741 C C . THR A 1 92 ? -10.732 1.297 23.277 1.00 54.59 92 THR A C 1
ATOM 743 O O . THR A 1 92 ? -10.628 1.549 24.473 1.00 54.59 92 THR A O 1
ATOM 746 N N . LEU A 1 93 ? -9.667 1.081 22.498 1.00 50.72 93 LEU A N 1
ATOM 747 C CA . LEU A 1 93 ? -8.261 1.149 22.904 1.00 50.72 93 LEU A CA 1
ATOM 748 C C . LEU A 1 93 ? -7.536 2.247 22.113 1.00 50.72 93 LEU A C 1
ATOM 750 O O . LEU A 1 93 ? -7.975 2.567 21.007 1.00 50.72 93 LEU A O 1
ATOM 754 N N . PRO A 1 94 ? -6.399 2.770 22.616 1.00 55.16 94 PRO A N 1
ATOM 755 C CA . PRO A 1 94 ? -5.542 3.661 21.844 1.00 55.16 94 PRO A CA 1
ATOM 756 C C . PRO A 1 94 ? -5.261 3.051 20.471 1.00 55.16 94 PRO A C 1
ATOM 758 O O . PRO A 1 94 ? -4.776 1.921 20.368 1.00 55.16 94 PRO A O 1
ATOM 761 N N . PHE A 1 95 ? -5.618 3.785 19.419 1.00 55.78 95 PHE A N 1
ATOM 762 C CA . PHE A 1 95 ? -5.407 3.384 18.036 1.00 55.78 95 PHE A CA 1
ATOM 763 C C . PHE A 1 95 ? -3.904 3.194 17.791 1.00 55.78 95 PHE A C 1
ATOM 765 O O . PHE A 1 95 ? -3.162 4.160 17.610 1.00 55.78 95 PHE A O 1
ATOM 772 N N . ASN A 1 96 ? -3.454 1.938 17.838 1.00 60.91 96 ASN A N 1
ATOM 773 C CA . ASN A 1 96 ? -2.115 1.561 17.423 1.00 60.91 96 ASN A CA 1
ATOM 774 C C . ASN A 1 96 ? -2.129 1.410 15.903 1.00 60.91 96 ASN A C 1
ATOM 776 O O . ASN A 1 96 ? -2.692 0.446 15.376 1.00 60.91 96 ASN A O 1
ATOM 780 N N . ASP A 1 97 ? -1.560 2.391 15.210 1.00 71.75 97 ASP A N 1
ATOM 781 C CA . ASP A 1 97 ? -1.570 2.432 13.758 1.00 71.75 97 ASP A CA 1
ATOM 782 C C . ASP A 1 97 ? -0.624 1.371 13.191 1.00 71.75 97 ASP A C 1
ATOM 784 O O . ASP A 1 97 ? 0.595 1.546 13.098 1.00 71.75 97 ASP A O 1
ATOM 788 N N . ALA A 1 98 ? -1.193 0.218 12.860 1.00 76.12 98 ALA A N 1
ATOM 789 C CA . ALA A 1 98 ? -0.431 -0.884 12.307 1.00 76.12 98 ALA A CA 1
ATOM 790 C C . ALA A 1 98 ? 0.092 -0.568 10.892 1.00 76.12 98 ALA A C 1
ATOM 792 O O . ALA A 1 98 ? 1.094 -1.153 10.487 1.00 76.12 98 ALA A O 1
ATOM 793 N N . ILE A 1 99 ? -0.504 0.379 10.151 1.00 76.81 99 ILE A N 1
ATOM 794 C CA . ILE A 1 99 ? 0.002 0.756 8.827 1.00 76.81 99 ILE A CA 1
ATOM 795 C C . ILE A 1 99 ? 1.278 1.565 8.935 1.00 76.81 99 ILE A C 1
ATOM 797 O O . ILE A 1 99 ? 2.219 1.274 8.194 1.00 76.81 99 ILE A O 1
ATOM 801 N N . LEU A 1 100 ? 1.353 2.511 9.872 1.00 82.69 100 LEU A N 1
ATOM 802 C CA . LEU A 1 100 ? 2.594 3.246 10.122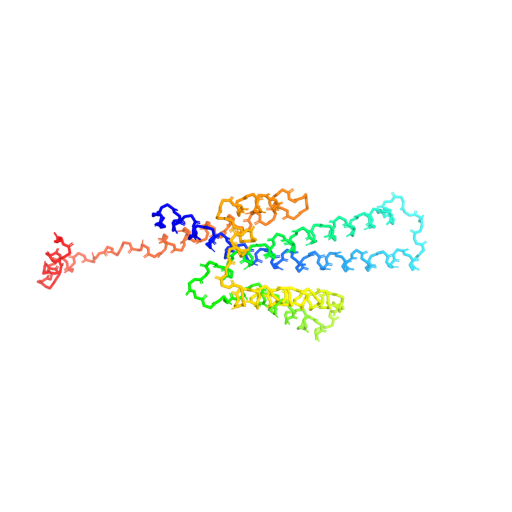 1.00 82.69 100 LEU A CA 1
ATOM 803 C C . LEU A 1 100 ? 3.719 2.295 10.545 1.00 82.69 100 LEU A C 1
ATOM 805 O O . LEU A 1 100 ? 4.858 2.454 10.108 1.00 82.69 100 LEU A O 1
ATOM 809 N N . GLN A 1 101 ? 3.400 1.260 11.328 1.00 84.56 101 GLN A N 1
ATOM 810 C CA . GLN A 1 101 ? 4.371 0.230 11.707 1.00 84.56 101 GLN A CA 1
ATOM 811 C C . GLN A 1 101 ? 4.887 -0.559 10.500 1.00 84.56 101 GLN A C 1
ATOM 813 O O . GLN A 1 101 ? 6.101 -0.694 10.344 1.00 84.56 101 GLN A O 1
ATOM 818 N N . TYR A 1 102 ? 3.997 -1.052 9.631 1.00 84.81 102 TYR A N 1
ATOM 819 C CA . TYR A 1 102 ? 4.418 -1.790 8.436 1.00 84.81 102 TYR A CA 1
ATOM 820 C C . TYR A 1 102 ? 5.197 -0.908 7.457 1.00 84.81 102 TYR A C 1
ATOM 822 O O . TYR A 1 102 ? 6.234 -1.337 6.959 1.00 84.81 102 TYR A O 1
ATOM 830 N N . HIS A 1 103 ? 4.780 0.340 7.232 1.00 82.94 103 HIS A N 1
ATOM 831 C CA . HIS A 1 103 ? 5.537 1.256 6.374 1.00 82.94 103 HIS A CA 1
ATOM 832 C C . HIS A 1 103 ? 6.915 1.578 6.967 1.00 82.94 103 HIS A C 1
ATOM 834 O O . HIS A 1 103 ? 7.907 1.551 6.242 1.00 82.94 103 HIS A O 1
ATOM 840 N N . SER A 1 104 ? 7.016 1.782 8.286 1.00 87.12 104 SER A N 1
ATOM 841 C CA . SER A 1 104 ? 8.308 1.962 8.962 1.00 87.12 104 SER A CA 1
ATOM 842 C C . SER A 1 104 ? 9.219 0.741 8.794 1.00 87.12 104 SER A C 1
ATOM 844 O O . SER A 1 104 ? 10.420 0.893 8.561 1.00 87.12 104 SER A O 1
ATOM 846 N N . LEU A 1 105 ? 8.662 -0.473 8.875 1.00 88.56 105 LEU A N 1
ATOM 847 C CA . LEU A 1 105 ? 9.402 -1.706 8.610 1.00 88.56 105 LEU A CA 1
ATOM 848 C C . LEU A 1 105 ? 9.912 -1.746 7.163 1.00 88.56 105 LEU A C 1
ATOM 850 O O . LEU A 1 105 ? 11.096 -1.992 6.946 1.00 88.56 105 LEU A O 1
ATOM 854 N N . PHE A 1 106 ? 9.061 -1.437 6.184 1.00 87.62 106 PHE A N 1
ATOM 855 C CA . PHE A 1 106 ? 9.451 -1.436 4.775 1.00 87.62 106 PHE A CA 1
ATOM 856 C C . PHE A 1 106 ? 10.509 -0.383 4.448 1.00 87.62 106 PHE A C 1
ATOM 858 O O . PHE A 1 106 ? 11.447 -0.680 3.713 1.00 87.62 106 PHE A O 1
ATOM 865 N N . ILE A 1 107 ? 10.434 0.809 5.041 1.00 88.94 107 ILE A N 1
ATOM 866 C CA . ILE A 1 107 ? 11.487 1.822 4.901 1.00 88.94 107 ILE A CA 1
ATOM 867 C C . ILE A 1 107 ? 12.811 1.294 5.456 1.00 88.94 107 ILE A C 1
ATOM 869 O O . ILE A 1 107 ? 13.839 1.418 4.795 1.00 88.94 107 ILE A O 1
ATOM 873 N N . LYS A 1 108 ? 12.805 0.654 6.634 1.00 89.75 108 LYS A N 1
ATOM 874 C CA . LYS A 1 108 ? 14.019 0.046 7.207 1.00 89.75 108 LYS A CA 1
ATOM 875 C C . LYS A 1 108 ? 14.599 -1.030 6.292 1.00 89.75 108 LYS A C 1
ATOM 877 O O . LYS A 1 108 ? 15.810 -1.058 6.086 1.00 89.75 108 LYS A O 1
ATOM 882 N N . GLU A 1 109 ? 13.759 -1.894 5.727 1.00 87.69 109 GLU A N 1
ATOM 883 C CA . GLU A 1 109 ? 14.183 -2.898 4.745 1.00 87.69 109 GLU A CA 1
ATOM 884 C C . GLU A 1 109 ? 14.834 -2.257 3.516 1.00 87.69 109 GLU A C 1
ATOM 886 O O . GLU A 1 109 ? 15.922 -2.665 3.109 1.00 87.69 109 GLU A O 1
ATOM 891 N N . GLU A 1 110 ? 14.209 -1.229 2.944 1.00 87.31 110 GLU A N 1
ATOM 892 C CA . GLU A 1 110 ? 14.751 -0.532 1.779 1.00 87.31 110 GLU A CA 1
ATOM 893 C C . GLU A 1 110 ? 16.043 0.228 2.116 1.00 87.31 110 GLU A C 1
ATOM 895 O O . GLU A 1 110 ? 17.005 0.168 1.351 1.00 87.31 110 GLU A O 1
ATOM 900 N N . GLN A 1 111 ? 16.152 0.840 3.296 1.00 88.00 111 GLN A N 1
ATOM 901 C CA . GLN A 1 111 ? 17.396 1.454 3.772 1.00 88.00 111 GLN A CA 1
ATOM 902 C C . GLN A 1 111 ? 18.524 0.426 3.953 1.00 88.00 111 GLN A C 1
ATOM 904 O O . GLN A 1 111 ? 19.685 0.723 3.661 1.00 88.00 111 GLN A O 1
ATOM 909 N N . MET A 1 112 ? 18.216 -0.794 4.407 1.00 87.00 112 MET A N 1
ATOM 910 C CA . MET A 1 112 ? 19.199 -1.883 4.467 1.00 87.00 112 MET A CA 1
ATOM 911 C C . MET A 1 112 ? 19.656 -2.300 3.066 1.00 87.00 112 MET A C 1
ATOM 913 O O . MET A 1 112 ? 20.856 -2.446 2.835 1.00 87.00 112 MET A O 1
ATOM 917 N N . LYS A 1 113 ? 18.732 -2.414 2.106 1.00 86.81 113 LYS A N 1
ATOM 918 C CA . LYS A 1 113 ? 19.075 -2.691 0.701 1.00 86.81 113 LYS A CA 1
ATOM 919 C C . LYS A 1 113 ? 19.913 -1.570 0.079 1.00 86.81 113 LYS A C 1
ATOM 921 O O . LYS A 1 113 ? 20.837 -1.860 -0.678 1.00 86.81 113 LYS A O 1
ATOM 926 N N . LYS A 1 114 ? 19.656 -0.310 0.443 1.00 87.94 114 LYS A N 1
ATOM 927 C CA . LYS A 1 114 ? 20.466 0.844 0.026 1.00 87.94 114 LYS A CA 1
ATOM 928 C C . LYS A 1 114 ? 21.907 0.727 0.515 1.00 87.94 114 LYS A C 1
ATOM 930 O O . LYS A 1 114 ? 22.842 0.903 -0.259 1.00 87.94 114 LYS A O 1
ATOM 935 N N . LYS A 1 115 ? 22.098 0.358 1.787 1.00 85.75 115 LYS A N 1
ATOM 936 C CA . LYS A 1 115 ? 23.432 0.089 2.358 1.00 85.75 115 LYS A CA 1
ATOM 937 C C . LYS A 1 115 ? 24.162 -1.051 1.640 1.00 85.75 115 LYS A C 1
ATOM 939 O O . LYS A 1 115 ? 25.385 -1.037 1.589 1.00 85.75 115 LYS A O 1
ATOM 944 N N . ALA A 1 116 ? 23.423 -2.000 1.066 1.00 86.44 116 ALA A N 1
ATOM 945 C CA . ALA A 1 116 ? 23.959 -3.083 0.242 1.00 86.44 116 ALA A CA 1
ATOM 946 C C . ALA A 1 116 ? 24.200 -2.694 -1.237 1.00 86.44 116 ALA A C 1
ATOM 948 O O . ALA A 1 116 ? 24.598 -3.546 -2.025 1.00 86.44 116 ALA A O 1
ATOM 949 N N . GLY A 1 117 ? 23.971 -1.432 -1.626 1.00 82.88 117 GLY A N 1
ATOM 950 C CA . GLY A 1 117 ? 24.255 -0.914 -2.969 1.00 82.88 117 GLY A CA 1
ATOM 951 C C . GLY A 1 117 ? 23.053 -0.823 -3.918 1.00 82.88 117 GLY A C 1
ATOM 952 O O . GLY A 1 117 ? 23.237 -0.474 -5.083 1.00 82.88 117 GLY A O 1
ATOM 953 N N . ARG A 1 118 ? 21.821 -1.103 -3.463 1.00 83.62 118 ARG A N 1
ATOM 954 C CA . ARG A 1 118 ? 20.603 -0.889 -4.272 1.00 83.62 118 ARG A CA 1
ATOM 955 C C . ARG A 1 118 ? 20.325 0.613 -4.419 1.00 83.62 118 ARG A C 1
ATOM 957 O O . ARG A 1 118 ? 20.344 1.337 -3.430 1.00 83.62 118 ARG A O 1
ATOM 964 N N . GLN A 1 119 ? 19.998 1.072 -5.629 1.00 84.12 119 GLN A N 1
ATOM 965 C CA . GLN A 1 119 ? 19.492 2.432 -5.852 1.00 84.12 119 GLN A CA 1
ATOM 966 C C . GLN A 1 119 ? 17.964 2.458 -5.753 1.00 84.12 119 GLN A C 1
ATOM 968 O O . GLN A 1 119 ? 17.257 2.157 -6.712 1.00 84.12 119 GLN A O 1
ATOM 973 N N . ASN A 1 120 ? 17.454 2.779 -4.568 1.00 86.38 120 ASN A N 1
ATOM 974 C CA . ASN A 1 120 ? 16.029 2.767 -4.211 1.00 86.38 120 ASN A CA 1
ATOM 975 C C . ASN A 1 120 ? 15.592 4.050 -3.480 1.00 86.38 120 ASN A C 1
ATOM 977 O O . ASN A 1 120 ? 14.647 4.029 -2.693 1.00 86.38 120 ASN A O 1
ATOM 981 N N . ASP A 1 121 ? 16.282 5.164 -3.735 1.00 86.75 121 ASP A N 1
ATOM 982 C CA . ASP A 1 121 ? 16.011 6.456 -3.095 1.00 86.75 121 ASP A CA 1
ATOM 983 C C . ASP A 1 121 ? 14.572 6.930 -3.319 1.00 86.75 121 ASP A C 1
ATOM 985 O O . ASP A 1 121 ? 13.902 7.325 -2.367 1.00 86.75 121 ASP A O 1
ATOM 989 N N . ASP A 1 122 ? 14.069 6.785 -4.547 1.00 84.88 122 ASP A N 1
ATOM 990 C CA . ASP A 1 122 ? 12.710 7.194 -4.914 1.00 84.88 122 ASP A CA 1
ATOM 991 C C . ASP A 1 122 ? 11.641 6.400 -4.144 1.00 84.88 122 ASP A C 1
ATOM 993 O O . ASP A 1 122 ? 10.615 6.947 -3.742 1.00 84.88 122 ASP A O 1
ATOM 997 N N . VAL A 1 123 ? 11.894 5.110 -3.888 1.00 85.38 123 VAL A N 1
ATOM 998 C CA . VAL A 1 123 ? 10.977 4.239 -3.134 1.00 85.38 123 VAL A CA 1
ATOM 999 C C . VAL A 1 123 ? 10.954 4.643 -1.666 1.00 85.38 123 VAL A C 1
ATOM 1001 O O . VAL A 1 123 ? 9.878 4.758 -1.082 1.00 85.38 123 VAL A O 1
ATOM 1004 N N . ILE A 1 124 ? 12.124 4.895 -1.072 1.00 88.38 124 ILE A N 1
ATOM 1005 C CA . ILE A 1 124 ? 12.229 5.347 0.321 1.00 88.38 124 ILE A CA 1
ATOM 1006 C C . ILE A 1 124 ? 11.514 6.690 0.481 1.00 88.38 124 ILE A C 1
ATOM 1008 O O . ILE A 1 124 ? 10.640 6.812 1.338 1.00 88.38 124 ILE A O 1
ATOM 1012 N N . GLN A 1 125 ? 11.806 7.659 -0.389 1.00 89.25 125 GLN A N 1
ATOM 1013 C CA . GLN A 1 125 ? 11.176 8.976 -0.354 1.00 89.25 125 GLN A CA 1
ATOM 1014 C C . GLN A 1 125 ? 9.657 8.889 -0.560 1.00 89.25 125 GLN A C 1
ATOM 1016 O O . GLN A 1 125 ? 8.894 9.548 0.147 1.00 89.25 125 GLN A O 1
ATOM 1021 N N . GLY A 1 126 ? 9.197 8.047 -1.491 1.00 86.12 126 GLY A N 1
ATOM 1022 C CA . GLY A 1 126 ? 7.775 7.834 -1.747 1.00 86.12 126 GLY A CA 1
ATOM 1023 C C . GLY A 1 126 ? 7.030 7.215 -0.559 1.00 86.12 126 GLY A C 1
ATOM 1024 O O . GLY A 1 126 ? 5.875 7.572 -0.308 1.00 86.12 126 GLY A O 1
ATOM 1025 N N . LEU A 1 127 ? 7.676 6.313 0.187 1.00 86.69 127 LEU A N 1
ATOM 1026 C CA . LEU A 1 127 ? 7.130 5.728 1.416 1.00 86.69 127 LEU A CA 1
ATOM 1027 C C . LEU A 1 127 ? 7.144 6.728 2.586 1.00 86.69 127 LEU A C 1
ATOM 1029 O O . LEU A 1 127 ? 6.171 6.800 3.334 1.00 86.69 127 LEU A O 1
ATOM 1033 N N . GLU A 1 128 ? 8.199 7.532 2.728 1.00 89.25 128 GLU A N 1
ATOM 1034 C CA . GLU A 1 128 ? 8.305 8.567 3.767 1.00 89.25 128 GLU A CA 1
ATOM 1035 C C . GLU A 1 128 ? 7.275 9.687 3.573 1.00 89.25 128 GLU A C 1
ATOM 1037 O O . GLU A 1 128 ? 6.574 10.063 4.516 1.00 89.25 128 GLU A O 1
ATOM 1042 N N . GLN A 1 129 ? 7.133 10.193 2.343 1.00 88.31 129 GLN A N 1
ATOM 1043 C CA . GLN A 1 129 ? 6.147 11.223 2.014 1.00 88.31 129 GLN A CA 1
ATOM 1044 C C . GLN A 1 129 ? 4.728 10.737 2.304 1.00 88.31 129 GLN A C 1
ATOM 1046 O O . GLN A 1 129 ? 3.926 11.467 2.883 1.00 88.31 129 GLN A O 1
ATOM 1051 N N . MET A 1 130 ? 4.434 9.493 1.932 1.00 84.00 130 MET A N 1
ATOM 1052 C CA . MET A 1 130 ? 3.159 8.858 2.231 1.00 84.00 130 MET A CA 1
ATOM 1053 C C . MET A 1 130 ? 2.885 8.826 3.734 1.00 84.00 130 MET A C 1
ATOM 1055 O O . MET A 1 130 ? 1.824 9.270 4.169 1.00 84.00 130 MET A O 1
ATOM 1059 N N . MET A 1 131 ? 3.826 8.290 4.522 1.00 86.69 131 MET A N 1
ATOM 1060 C CA . MET A 1 131 ? 3.663 8.176 5.972 1.00 86.69 131 MET A CA 1
ATOM 1061 C C . MET A 1 131 ? 3.361 9.532 6.594 1.00 86.69 131 MET A C 1
ATOM 1063 O O . MET A 1 131 ? 2.443 9.635 7.402 1.00 86.69 131 MET A O 1
ATOM 1067 N N . LYS A 1 132 ? 4.084 10.568 6.161 1.00 88.06 132 LYS A N 1
ATOM 1068 C CA . LYS A 1 132 ? 3.880 11.934 6.630 1.00 88.06 132 LYS A CA 1
ATOM 1069 C C . LYS A 1 132 ? 2.476 12.452 6.307 1.00 88.06 132 LYS A C 1
ATOM 1071 O O . LYS A 1 132 ? 1.783 12.903 7.212 1.00 88.06 132 LYS A O 1
ATOM 1076 N N . VAL A 1 133 ? 2.041 12.356 5.047 1.00 86.62 133 VAL A N 1
ATOM 1077 C CA . VAL A 1 133 ? 0.706 12.822 4.617 1.00 86.62 133 VAL A CA 1
ATOM 1078 C C . VAL A 1 133 ? -0.397 12.100 5.387 1.00 86.62 133 VAL A C 1
ATOM 1080 O O . VAL A 1 133 ? -1.343 12.718 5.872 1.00 86.62 133 VAL A O 1
ATOM 1083 N N . TYR A 1 134 ? -0.268 10.785 5.526 1.00 86.31 134 TYR A N 1
ATOM 1084 C CA . TYR A 1 134 ? -1.231 9.974 6.252 1.00 86.31 134 TYR A CA 1
ATOM 1085 C C . TYR A 1 134 ? -1.257 10.317 7.754 1.00 86.31 134 TYR A C 1
ATOM 1087 O O . TYR A 1 134 ? -2.332 10.490 8.327 1.00 86.31 134 TYR A O 1
ATOM 1095 N N . GLU A 1 135 ? -0.095 10.466 8.395 1.00 85.56 135 GLU A N 1
ATOM 1096 C CA . GLU A 1 135 ? 0.007 10.813 9.816 1.00 85.56 135 GLU A CA 1
ATOM 1097 C C . GLU A 1 135 ? -0.583 12.198 10.111 1.00 85.56 135 GLU A C 1
ATOM 1099 O O . GLU A 1 135 ? -1.332 12.357 11.078 1.00 85.56 135 GLU A O 1
ATOM 1104 N N . GLU A 1 136 ? -0.306 13.190 9.262 1.00 85.88 136 GLU A N 1
ATOM 1105 C CA . GLU A 1 136 ? -0.899 14.527 9.352 1.00 85.88 136 GLU A CA 1
ATOM 1106 C C . GLU A 1 136 ? -2.431 14.465 9.280 1.00 85.88 136 GLU A C 1
ATOM 1108 O O . GLU A 1 136 ? -3.116 15.072 10.107 1.00 85.88 136 GLU A O 1
ATOM 1113 N N . GLU A 1 137 ? -2.976 13.682 8.347 1.00 82.06 137 GLU A N 1
ATOM 1114 C CA . GLU A 1 137 ? -4.419 13.547 8.153 1.00 82.06 137 GLU A CA 1
ATOM 1115 C C . GLU A 1 137 ? -5.110 12.849 9.336 1.00 82.06 137 GLU A C 1
ATOM 1117 O O . GLU A 1 137 ? -6.162 13.298 9.804 1.00 82.06 137 GLU A O 1
ATOM 1122 N N . ILE A 1 138 ? -4.512 1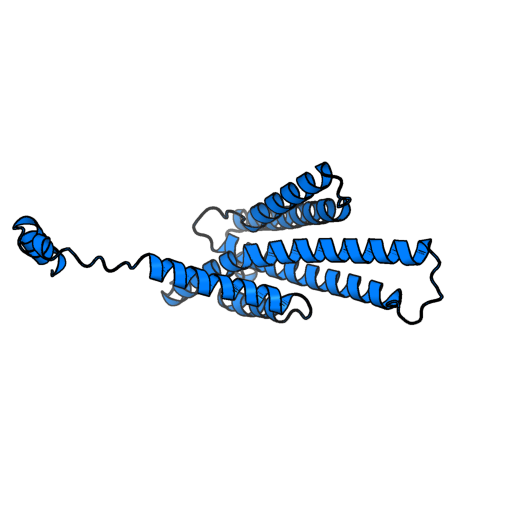1.780 9.868 1.00 81.88 138 ILE A N 1
ATOM 1123 C CA . ILE A 1 138 ? -5.042 11.073 11.041 1.00 81.88 138 ILE A CA 1
ATOM 1124 C C . ILE A 1 138 ? -4.930 11.929 12.303 1.00 81.88 138 ILE A C 1
ATOM 1126 O O . ILE A 1 138 ? -5.852 11.938 13.119 1.00 81.88 138 ILE A O 1
ATOM 1130 N N . ASN A 1 139 ? -3.843 12.680 12.474 1.00 83.12 139 ASN A N 1
ATOM 1131 C CA . ASN A 1 139 ? -3.680 13.574 13.619 1.00 83.12 139 ASN A CA 1
ATOM 1132 C C . ASN A 1 139 ? -4.646 14.761 13.563 1.00 83.12 139 ASN A C 1
ATOM 1134 O O . ASN A 1 139 ? -5.196 15.142 14.598 1.00 83.12 139 ASN A O 1
ATOM 1138 N N . LEU A 1 140 ? -4.889 15.324 12.375 1.00 82.38 140 LEU A N 1
ATOM 1139 C CA . LEU A 1 140 ? -5.931 16.328 12.173 1.00 82.38 140 LEU A CA 1
ATOM 1140 C C . LEU A 1 140 ? -7.295 15.761 12.570 1.00 82.38 140 LEU A C 1
ATOM 1142 O O . LEU A 1 140 ? -8.000 16.379 13.362 1.00 82.38 140 LEU A O 1
ATOM 1146 N N . PHE A 1 141 ? -7.618 14.555 12.094 1.00 79.69 141 PHE A N 1
ATOM 1147 C CA . PHE A 1 141 ? -8.868 13.887 12.433 1.00 79.69 141 PHE A CA 1
ATOM 1148 C C . PHE A 1 141 ? -9.014 13.673 13.943 1.00 79.69 141 PHE A C 1
ATOM 1150 O O . PHE A 1 141 ? -10.025 14.086 14.500 1.00 79.69 141 PHE A O 1
ATOM 1157 N N . LYS A 1 142 ? -8.000 13.114 14.624 1.00 78.50 142 LYS A N 1
ATOM 1158 C CA . LYS A 1 142 ? -7.998 12.911 16.087 1.00 78.50 142 LYS A CA 1
ATOM 1159 C C . LYS A 1 142 ? -8.286 14.206 16.851 1.00 78.50 142 LYS A C 1
ATOM 1161 O O . LYS A 1 142 ? -9.149 14.208 17.722 1.00 78.50 142 LYS A O 1
ATOM 1166 N N . LYS A 1 143 ? -7.638 15.314 16.472 1.00 78.38 143 LYS A N 1
ATOM 1167 C CA . LYS A 1 143 ? -7.900 16.639 17.060 1.00 78.38 143 LYS A CA 1
ATOM 1168 C C . LYS A 1 143 ? -9.342 17.093 16.834 1.00 78.38 143 LYS A C 1
ATOM 1170 O O . LYS A 1 143 ? -9.935 17.685 17.729 1.00 78.38 143 LYS A O 1
ATOM 1175 N N . THR A 1 144 ? -9.923 16.822 15.666 1.00 74.06 144 THR A N 1
ATOM 1176 C CA . THR A 1 144 ? -11.344 17.102 15.409 1.00 74.06 144 THR A CA 1
ATOM 1177 C C . THR A 1 144 ? -12.250 16.284 16.334 1.00 74.06 144 THR A C 1
ATOM 1179 O O . THR A 1 144 ? -13.175 16.855 16.901 1.00 74.06 144 THR A O 1
ATOM 1182 N N . ILE A 1 145 ? -11.954 14.996 16.572 1.00 72.00 145 ILE A N 1
ATOM 1183 C CA . ILE A 1 145 ? -12.719 14.159 17.522 1.00 72.00 145 ILE A CA 1
ATOM 1184 C C . ILE A 1 145 ? -12.636 14.706 18.953 1.00 72.00 145 ILE A C 1
ATOM 1186 O O . ILE A 1 145 ? -13.630 14.736 19.672 1.00 72.00 145 ILE A O 1
ATOM 1190 N N . GLU A 1 146 ? -11.442 15.116 19.381 1.00 71.69 146 GLU A N 1
ATOM 1191 C CA . GLU A 1 146 ? -11.202 15.610 20.741 1.00 71.69 146 GLU A CA 1
ATOM 1192 C C . GLU A 1 146 ? -11.900 16.955 21.006 1.00 71.69 146 GLU A C 1
ATOM 1194 O O . GLU A 1 146 ? -12.368 17.195 22.122 1.00 71.69 146 GLU A O 1
ATOM 1199 N N . ASN A 1 147 ? -12.005 17.807 19.979 1.00 68.69 147 ASN A N 1
ATOM 1200 C CA . ASN A 1 147 ? -12.592 19.144 20.074 1.00 68.69 147 ASN A CA 1
ATOM 1201 C C . ASN A 1 147 ? -14.117 19.173 19.836 1.00 68.69 147 ASN A C 1
ATOM 1203 O O . ASN A 1 147 ? -14.806 20.002 20.431 1.00 68.69 147 ASN A O 1
ATOM 1207 N N . GLU A 1 148 ? -14.673 18.288 19.000 1.00 58.88 148 GLU A N 1
ATOM 1208 C CA . GLU A 1 148 ? -16.103 18.270 18.651 1.00 58.88 148 GLU A CA 1
ATOM 1209 C C . GLU A 1 148 ? -16.887 17.214 19.452 1.00 58.88 148 GLU A C 1
ATOM 1211 O O . GLU A 1 148 ? -17.172 16.115 18.982 1.00 58.88 148 GLU A O 1
ATOM 1216 N N . LYS A 1 149 ? -17.320 17.568 20.668 1.00 54.97 149 LYS A N 1
ATOM 1217 C CA . LYS A 1 149 ? -18.264 16.761 21.472 1.00 54.97 149 LYS A CA 1
ATOM 1218 C C . LYS A 1 149 ? -19.741 16.858 21.029 1.00 54.97 149 LYS A C 1
ATOM 1220 O O . LYS A 1 149 ? -20.610 16.443 21.791 1.00 54.97 149 LYS A O 1
ATOM 1225 N N . ASP A 1 150 ? -20.059 17.360 19.829 1.00 50.84 150 ASP A N 1
ATOM 1226 C CA . ASP A 1 150 ? -21.452 17.567 19.392 1.00 50.84 150 ASP A CA 1
ATOM 1227 C C . ASP A 1 150 ? -21.742 17.202 17.917 1.00 50.84 150 ASP A C 1
ATOM 1229 O O . ASP A 1 150 ? -20.847 17.136 17.079 1.00 50.84 150 ASP A O 1
ATOM 1233 N N . ARG A 1 151 ? -23.034 16.951 17.632 1.00 48.16 151 ARG A N 1
ATOM 1234 C CA . ARG A 1 151 ? -23.710 16.341 16.446 1.00 48.16 151 ARG A CA 1
ATOM 1235 C C . ARG A 1 151 ? -23.051 16.320 15.049 1.00 48.16 151 ARG A C 1
ATOM 1237 O O . ARG A 1 151 ? -23.397 15.420 14.287 1.00 48.16 151 ARG A O 1
ATOM 1244 N N . SER A 1 152 ? -22.159 17.244 14.691 1.00 52.78 152 SER A N 1
ATOM 1245 C CA . SER A 1 152 ? -21.433 17.271 13.401 1.00 52.78 152 SER A CA 1
ATOM 1246 C C . SER A 1 152 ? -20.565 16.018 13.197 1.00 52.78 152 SER A C 1
ATOM 1248 O O . SER A 1 152 ? -20.531 15.431 12.113 1.00 52.78 152 SER A O 1
ATOM 1250 N N . TYR A 1 153 ? -19.953 15.535 14.282 1.00 54.94 153 TYR A N 1
ATOM 1251 C CA . TYR A 1 153 ? -19.108 14.341 14.310 1.00 54.94 153 TYR A CA 1
ATOM 1252 C C . TYR A 1 153 ? -19.825 13.078 13.797 1.00 54.94 153 TYR A C 1
ATOM 1254 O O . TYR A 1 153 ? -19.270 12.308 13.016 1.00 54.94 153 TYR A O 1
ATOM 1262 N N . ALA A 1 154 ? -21.101 12.897 14.152 1.00 50.19 154 ALA A N 1
ATOM 1263 C CA . ALA A 1 154 ? -21.890 11.735 13.737 1.00 50.19 154 ALA A CA 1
ATOM 1264 C C . ALA A 1 154 ? -22.185 11.696 12.224 1.00 50.19 154 ALA A C 1
ATOM 1266 O O . ALA A 1 154 ? -22.536 10.639 11.704 1.00 50.19 154 ALA A O 1
ATOM 1267 N N . GLN A 1 155 ? -22.045 12.827 11.522 1.00 50.50 155 GLN A N 1
ATOM 1268 C CA . GLN A 1 155 ? -22.264 12.924 10.078 1.00 50.50 155 GLN A CA 1
ATOM 1269 C C . GLN A 1 155 ? -21.027 12.497 9.266 1.00 50.50 155 GLN A C 1
ATOM 1271 O O . GLN A 1 155 ? -21.172 12.070 8.124 1.00 50.50 155 GLN A O 1
ATOM 1276 N N . ASN A 1 156 ? -19.825 12.606 9.849 1.00 53.22 156 ASN A N 1
ATOM 1277 C CA . ASN A 1 156 ? -18.542 12.314 9.192 1.00 53.22 156 ASN A CA 1
ATOM 1278 C C . ASN A 1 156 ? -17.920 10.967 9.593 1.00 53.22 156 ASN A C 1
ATOM 1280 O O . ASN A 1 156 ? -16.957 10.519 8.968 1.00 53.22 156 ASN A O 1
ATOM 1284 N N . VAL A 1 157 ? -18.441 10.310 10.631 1.00 62.78 157 VAL A N 1
ATOM 1285 C CA . VAL A 1 157 ? -17.991 8.972 11.025 1.00 62.78 157 VAL A CA 1
ATOM 1286 C C . VAL A 1 157 ? -18.688 7.940 10.144 1.00 62.78 157 VAL A C 1
ATOM 1288 O O . VAL A 1 157 ? -19.907 7.783 10.194 1.00 62.78 157 VAL A O 1
ATOM 1291 N N . LEU A 1 158 ? -17.888 7.235 9.339 1.00 67.31 158 LEU A N 1
ATOM 1292 C CA . LEU A 1 158 ? -18.321 6.068 8.568 1.00 67.31 158 LEU A CA 1
ATOM 1293 C C . LEU A 1 158 ? -19.092 5.101 9.470 1.00 67.31 158 LEU A C 1
ATOM 1295 O O . LEU A 1 158 ? -18.700 4.850 10.613 1.00 67.31 158 LEU A O 1
ATOM 1299 N N . LYS A 1 159 ? -20.189 4.543 8.966 1.00 70.50 159 LYS A N 1
ATOM 1300 C CA . LYS A 1 159 ? -20.886 3.467 9.667 1.00 70.50 159 LYS A CA 1
ATOM 1301 C C . LYS A 1 159 ? -20.194 2.145 9.372 1.00 70.50 159 LYS A C 1
ATOM 1303 O O . LYS A 1 159 ? -19.469 2.004 8.391 1.00 70.50 159 LYS A O 1
ATOM 1308 N N . SER A 1 160 ? -20.454 1.151 10.219 1.00 66.00 160 SER A N 1
ATOM 1309 C CA . SER A 1 160 ? -19.930 -0.203 10.012 1.00 66.00 160 SER A CA 1
ATOM 1310 C C . SER A 1 160 ? -20.321 -0.773 8.642 1.00 66.00 160 SER A C 1
ATOM 1312 O O . SER A 1 160 ? -19.535 -1.498 8.041 1.00 66.00 160 SER A O 1
ATOM 1314 N N . ASP A 1 161 ? -21.504 -0.414 8.140 1.00 69.25 161 ASP A N 1
ATOM 1315 C CA . ASP A 1 161 ? -22.017 -0.877 6.847 1.00 69.25 161 ASP A CA 1
ATOM 1316 C C . ASP A 1 161 ? -21.258 -0.261 5.660 1.00 69.25 161 ASP A C 1
ATOM 1318 O O . ASP A 1 161 ? -21.147 -0.886 4.609 1.00 69.25 161 ASP A O 1
ATOM 1322 N N . ASP A 1 162 ? -20.655 0.920 5.839 1.00 77.00 162 ASP A N 1
ATOM 1323 C CA . ASP A 1 162 ? -19.913 1.631 4.790 1.00 77.00 162 ASP A CA 1
ATOM 1324 C C . ASP A 1 162 ? -18.506 1.049 4.562 1.00 77.00 162 ASP A C 1
ATOM 1326 O O . ASP A 1 162 ? -17.824 1.395 3.598 1.00 77.00 162 ASP A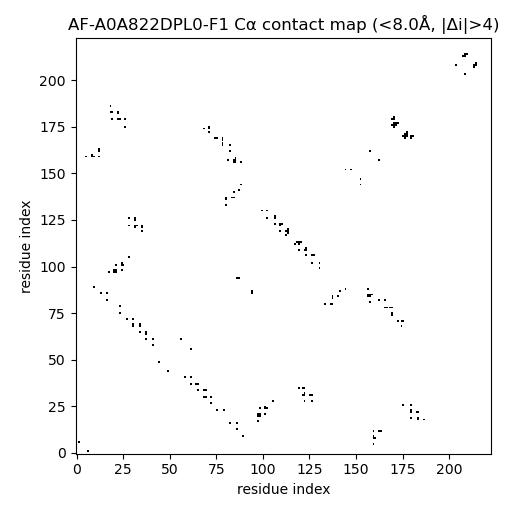 O 1
ATOM 1330 N N . ILE A 1 163 ? -18.052 0.136 5.426 1.00 77.38 163 ILE A N 1
ATOM 1331 C CA . ILE A 1 163 ? -16.716 -0.473 5.346 1.00 77.38 163 ILE A CA 1
ATOM 1332 C C . ILE A 1 163 ? -16.659 -1.555 4.284 1.00 77.38 163 ILE A C 1
ATOM 1334 O O . ILE A 1 163 ? -15.672 -1.644 3.558 1.00 77.38 163 ILE A O 1
ATOM 1338 N N . PHE A 1 164 ? -17.704 -2.370 4.165 1.00 79.81 164 PHE A N 1
ATOM 1339 C CA . PHE A 1 164 ? -17.725 -3.450 3.183 1.00 79.81 164 PHE A CA 1
ATOM 1340 C C . PHE A 1 164 ? -17.626 -2.926 1.737 1.00 79.81 164 PHE A C 1
ATOM 1342 O O . PHE A 1 164 ? -16.773 -3.435 1.009 1.00 79.81 164 PHE A O 1
ATOM 1349 N N . PRO A 1 165 ? -18.353 -1.861 1.331 1.00 84.69 165 PRO A N 1
ATOM 1350 C CA . PRO A 1 165 ? -18.164 -1.223 0.024 1.00 84.69 165 PRO A CA 1
ATOM 1351 C C . PRO A 1 165 ? -16.751 -0.666 -0.198 1.00 84.69 165 PRO A C 1
ATOM 1353 O O . PRO A 1 165 ? -16.210 -0.741 -1.303 1.00 84.69 165 PRO A O 1
ATOM 1356 N N . LEU A 1 166 ? -16.119 -0.118 0.847 1.00 83.94 166 LEU A N 1
ATOM 1357 C CA . LEU A 1 166 ? -14.740 0.371 0.762 1.00 83.94 166 LEU A CA 1
ATOM 1358 C C . LEU A 1 166 ? -13.754 -0.774 0.503 1.00 83.94 166 LEU A C 1
ATOM 1360 O O . LEU A 1 166 ? -12.871 -0.657 -0.344 1.00 83.94 166 LEU A O 1
ATOM 1364 N N . VAL A 1 167 ? -13.931 -1.903 1.186 1.00 82.25 167 VAL A N 1
ATOM 1365 C CA . VAL A 1 167 ? -13.109 -3.099 0.969 1.00 82.25 167 VAL A CA 1
ATOM 1366 C C . VAL A 1 167 ? -13.367 -3.712 -0.407 1.00 82.25 167 VAL A C 1
ATOM 1368 O O . VAL A 1 167 ? -12.425 -4.102 -1.091 1.00 82.25 167 VAL A O 1
ATOM 1371 N N . GLU A 1 168 ? -14.617 -3.729 -0.864 1.00 83.88 168 GLU A N 1
ATOM 1372 C CA . GLU A 1 168 ? -14.960 -4.173 -2.215 1.00 83.88 168 GLU A CA 1
ATOM 1373 C C . GLU A 1 168 ? -14.280 -3.307 -3.287 1.00 83.88 168 GLU A C 1
ATOM 1375 O O . GLU A 1 168 ? -13.790 -3.830 -4.289 1.00 83.88 168 GLU A O 1
ATOM 1380 N N . THR A 1 169 ? -14.171 -1.997 -3.048 1.00 86.69 169 THR A N 1
ATOM 1381 C CA . THR A 1 169 ? -13.443 -1.074 -3.933 1.00 86.69 169 THR A CA 1
ATOM 1382 C C . THR A 1 169 ? -11.976 -1.485 -4.079 1.00 86.69 169 THR A C 1
ATOM 1384 O O . THR A 1 169 ? -11.459 -1.474 -5.193 1.00 86.69 169 THR A O 1
ATOM 1387 N N . LEU A 1 170 ? -11.318 -1.916 -2.993 1.00 84.44 170 LEU A N 1
ATOM 1388 C CA . LEU A 1 170 ? -9.939 -2.420 -3.047 1.00 84.44 170 LEU A CA 1
ATOM 1389 C C . LEU A 1 170 ? -9.828 -3.701 -3.875 1.00 84.44 170 LEU A C 1
ATOM 1391 O O . LEU A 1 170 ? -8.911 -3.829 -4.678 1.00 84.44 170 LEU A O 1
ATOM 1395 N N . TYR A 1 171 ? -10.760 -4.641 -3.716 1.00 85.19 171 TYR A N 1
ATOM 1396 C CA . TYR A 1 171 ? -10.722 -5.910 -4.454 1.00 85.19 171 TYR A CA 1
ATOM 1397 C C . TYR A 1 171 ? -11.035 -5.753 -5.943 1.00 85.19 171 TYR A C 1
ATOM 1399 O O . TYR A 1 171 ? -10.607 -6.577 -6.749 1.00 85.19 171 TYR A O 1
ATOM 1407 N N . ARG A 1 172 ? -11.746 -4.688 -6.323 1.00 88.00 172 ARG A N 1
ATOM 1408 C CA . ARG A 1 172 ? -12.070 -4.359 -7.718 1.00 88.00 172 ARG A CA 1
ATOM 1409 C C . ARG A 1 172 ? -10.959 -3.598 -8.450 1.00 88.00 172 ARG A C 1
ATOM 1411 O O . ARG A 1 172 ? -11.137 -3.295 -9.629 1.00 88.00 172 ARG A O 1
ATOM 1418 N N . LEU A 1 173 ? -9.838 -3.283 -7.793 1.00 85.50 173 LEU A N 1
ATOM 1419 C CA . LEU A 1 173 ? -8.715 -2.605 -8.442 1.00 85.50 173 LEU A CA 1
ATOM 1420 C C . LEU A 1 173 ? -8.135 -3.465 -9.582 1.00 85.50 173 LEU A C 1
ATOM 1422 O O . LEU A 1 173 ? -7.841 -4.643 -9.356 1.00 85.50 173 LEU A O 1
ATOM 1426 N N . PRO A 1 174 ? -7.952 -2.903 -10.791 1.00 82.50 174 PRO A N 1
ATOM 1427 C CA . PRO A 1 174 ? -7.611 -3.679 -11.984 1.00 82.50 174 PRO A CA 1
ATOM 1428 C C . PRO A 1 174 ? -6.227 -4.347 -11.948 1.00 82.50 174 PRO A C 1
ATOM 1430 O O . PRO A 1 174 ? -6.037 -5.380 -12.586 1.00 82.50 174 PRO A O 1
ATOM 1433 N N . ILE A 1 175 ? -5.258 -3.781 -11.230 1.00 80.75 175 ILE A N 1
ATOM 1434 C CA . ILE A 1 175 ? -3.871 -4.249 -11.163 1.00 80.75 175 ILE A CA 1
ATOM 1435 C C . ILE A 1 175 ? -3.616 -4.964 -9.838 1.00 80.75 175 ILE A C 1
ATOM 1437 O O . ILE A 1 175 ? -3.096 -6.077 -9.842 1.00 80.75 175 ILE A O 1
ATOM 1441 N N . ASN A 1 176 ? -3.952 -4.334 -8.707 1.00 83.19 176 ASN A N 1
ATOM 1442 C CA . ASN A 1 176 ? -3.583 -4.856 -7.387 1.00 83.19 176 ASN A CA 1
ATOM 1443 C C . ASN A 1 176 ? -4.740 -5.494 -6.601 1.00 83.19 176 ASN A C 1
ATOM 1445 O O . ASN A 1 176 ? -4.500 -6.092 -5.551 1.00 83.19 176 ASN A O 1
ATOM 1449 N N . GLY A 1 177 ? -5.982 -5.412 -7.086 1.00 78.81 177 GLY A N 1
ATOM 1450 C CA . GLY A 1 177 ? -7.155 -5.856 -6.326 1.00 78.81 177 GLY A CA 1
ATOM 1451 C C . GLY A 1 177 ? -7.187 -7.359 -6.062 1.00 78.81 177 GLY A C 1
ATOM 1452 O O . GLY A 1 177 ? -7.457 -7.780 -4.934 1.00 78.81 177 GLY A O 1
ATOM 1453 N N . SER A 1 178 ? -6.817 -8.168 -7.061 1.00 83.50 178 SER A N 1
ATOM 1454 C CA . SER A 1 178 ? -6.701 -9.626 -6.912 1.00 83.50 178 SER A CA 1
ATOM 1455 C C . SER A 1 178 ? -5.662 -10.006 -5.860 1.00 83.50 178 SER A C 1
ATOM 1457 O O . SER A 1 178 ? -5.943 -10.824 -4.989 1.00 83.50 178 SER A O 1
ATOM 1459 N N . LYS A 1 179 ? -4.498 -9.348 -5.873 1.00 82.94 179 LYS A N 1
ATOM 1460 C CA . LYS A 1 179 ? -3.412 -9.607 -4.924 1.00 82.94 179 LYS A CA 1
ATOM 1461 C C . LYS A 1 179 ? -3.807 -9.267 -3.487 1.00 82.94 179 LYS A C 1
ATOM 1463 O O . LYS A 1 179 ? -3.530 -10.050 -2.581 1.00 82.94 179 LYS A O 1
ATOM 1468 N N . ILE A 1 180 ? -4.485 -8.137 -3.273 1.00 81.12 180 ILE A N 1
ATOM 1469 C CA . ILE A 1 180 ? -4.996 -7.766 -1.943 1.00 81.12 180 ILE A CA 1
ATOM 1470 C C . ILE A 1 180 ? -6.000 -8.825 -1.459 1.00 81.12 180 ILE A C 1
ATOM 1472 O O . ILE A 1 180 ? -5.923 -9.263 -0.311 1.00 81.12 180 ILE A O 1
ATOM 1476 N N . CYS A 1 181 ? -6.912 -9.267 -2.330 1.00 83.44 181 CYS A N 1
ATOM 1477 C CA . CYS A 1 181 ? -7.903 -10.294 -2.006 1.00 83.44 181 CYS A CA 1
ATOM 1478 C C . CYS A 1 181 ? -7.241 -11.631 -1.620 1.00 83.44 181 CYS A C 1
ATOM 1480 O O . CYS A 1 181 ? -7.506 -12.171 -0.544 1.00 83.44 181 CYS A O 1
ATOM 1482 N N . GLU A 1 182 ? -6.301 -12.112 -2.439 1.00 82.31 182 GLU A N 1
ATOM 1483 C CA . GLU A 1 182 ? -5.554 -13.354 -2.204 1.00 82.31 182 GLU A CA 1
ATOM 1484 C C . GLU A 1 182 ? -4.805 -13.341 -0.868 1.00 82.31 182 GLU A C 1
ATOM 1486 O O . GLU A 1 182 ? -4.830 -14.326 -0.127 1.00 82.31 182 GLU A O 1
ATOM 1491 N N . GLN A 1 183 ? -4.164 -12.223 -0.518 1.00 77.75 183 GLN A N 1
ATOM 1492 C CA . GLN A 1 183 ? -3.451 -12.101 0.752 1.00 77.75 183 GLN A CA 1
ATOM 1493 C C . GLN A 1 18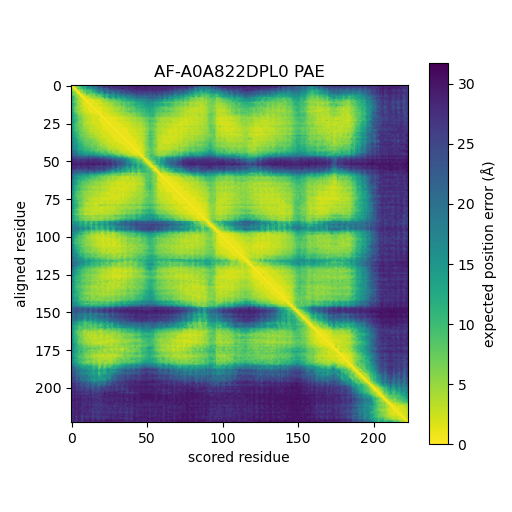3 ? -4.403 -12.152 1.951 1.00 77.75 183 GLN A C 1
ATOM 1495 O O . GLN A 1 183 ? -4.109 -12.817 2.947 1.00 77.75 183 GLN A O 1
ATOM 1500 N N . VAL A 1 184 ? -5.566 -11.504 1.863 1.00 78.75 184 VAL A N 1
ATOM 1501 C CA . VAL A 1 184 ? -6.576 -11.539 2.931 1.00 78.75 184 VAL A CA 1
ATOM 1502 C C . VAL A 1 184 ? -7.168 -12.940 3.096 1.00 78.75 184 VAL A C 1
ATOM 1504 O O . VAL A 1 184 ? -7.364 -13.394 4.228 1.00 78.75 184 VAL A O 1
ATOM 1507 N N . ASP A 1 185 ? -7.417 -13.655 2.001 1.00 76.44 185 ASP A N 1
ATOM 1508 C CA . ASP A 1 185 ? -7.929 -15.025 2.047 1.00 76.44 185 ASP A CA 1
ATOM 1509 C C . ASP A 1 185 ? -6.869 -16.031 2.522 1.00 76.44 185 ASP A C 1
ATOM 1511 O O . ASP A 1 185 ? -7.166 -16.900 3.349 1.00 76.44 185 ASP A O 1
ATOM 1515 N N . GLY A 1 186 ? -5.603 -15.855 2.136 1.00 65.25 186 GLY A N 1
ATOM 1516 C CA . GLY A 1 186 ? -4.477 -16.626 2.672 1.00 65.25 186 GLY A CA 1
ATOM 1517 C C . GLY A 1 186 ? -4.316 -16.478 4.194 1.00 65.25 186 GLY A C 1
ATOM 1518 O O . GLY A 1 186 ? -4.014 -17.448 4.903 1.00 65.25 186 GLY A O 1
ATOM 1519 N N . LEU A 1 187 ? -4.601 -15.290 4.741 1.00 62.91 187 LEU A N 1
ATOM 1520 C CA . LEU A 1 187 ? -4.637 -15.055 6.190 1.00 62.91 187 LEU A CA 1
ATOM 1521 C C . LEU A 1 187 ? -5.784 -15.809 6.891 1.00 62.91 187 LEU A C 1
ATOM 1523 O O . LEU A 1 187 ? -5.625 -16.229 8.038 1.00 62.91 187 LEU A O 1
ATOM 1527 N N . LYS A 1 188 ? -6.926 -16.036 6.224 1.00 58.72 188 LYS A N 1
ATOM 1528 C CA . LYS A 1 188 ? -8.013 -16.876 6.770 1.00 58.72 188 LYS A CA 1
ATOM 1529 C C . LYS A 1 188 ? -7.593 -18.347 6.839 1.00 58.72 188 LYS A C 1
ATOM 1531 O O . LYS A 1 188 ? -7.782 -18.984 7.873 1.00 58.72 188 LYS A O 1
ATOM 1536 N N . ILE A 1 189 ? -6.974 -18.868 5.777 1.00 56.34 189 ILE A N 1
ATOM 1537 C CA . ILE A 1 189 ? -6.536 -20.273 5.687 1.00 56.34 189 ILE A CA 1
ATOM 1538 C C . ILE A 1 189 ? -5.443 -20.577 6.725 1.00 56.34 189 ILE A C 1
ATOM 1540 O O . ILE A 1 189 ? -5.492 -21.597 7.414 1.00 56.34 189 ILE A O 1
ATOM 1544 N N . SER A 1 190 ? -4.471 -19.677 6.887 1.00 49.44 190 SER A N 1
ATOM 1545 C CA . SER A 1 190 ? -3.413 -19.817 7.899 1.00 49.44 190 SER A CA 1
ATOM 1546 C C . SER A 1 190 ? -3.948 -19.764 9.335 1.00 49.44 190 SER A C 1
ATOM 1548 O O . SER A 1 190 ? -3.508 -20.556 10.166 1.00 49.44 190 SER A O 1
ATOM 1550 N N . GLN A 1 191 ? -4.936 -18.912 9.636 1.00 53.53 191 GLN A N 1
ATOM 1551 C CA . GLN A 1 191 ? -5.590 -18.887 10.952 1.00 53.53 191 GLN A CA 1
ATOM 1552 C C . GLN A 1 191 ? -6.366 -20.177 11.244 1.00 53.53 191 GLN A C 1
ATOM 1554 O O . GLN A 1 191 ? -6.227 -20.716 12.340 1.00 53.53 191 GLN A O 1
ATOM 1559 N N . ILE A 1 192 ? -7.109 -20.715 10.269 1.00 51.91 192 ILE A N 1
ATOM 1560 C CA . ILE A 1 192 ? -7.801 -22.011 10.398 1.00 51.91 192 ILE A CA 1
ATOM 1561 C C . ILE A 1 192 ? -6.791 -23.132 10.676 1.00 51.91 192 ILE A C 1
ATOM 1563 O O . ILE A 1 192 ? -6.995 -23.933 11.583 1.00 51.91 192 ILE A O 1
ATOM 1567 N N . ASN A 1 193 ? -5.657 -23.136 9.973 1.00 47.75 193 ASN A N 1
ATOM 1568 C CA . ASN A 1 193 ? -4.590 -24.116 10.185 1.00 47.75 193 ASN A CA 1
ATOM 1569 C C . ASN A 1 193 ? -3.853 -23.964 11.528 1.00 47.75 193 ASN A C 1
ATOM 1571 O O . ASN A 1 193 ? -3.307 -24.933 12.048 1.00 47.75 193 ASN A O 1
ATOM 1575 N N . ILE A 1 194 ? -3.788 -22.759 12.100 1.00 49.12 194 ILE A N 1
ATOM 1576 C CA . ILE A 1 194 ? -3.220 -22.541 13.440 1.00 49.12 194 ILE A CA 1
ATOM 1577 C C . ILE A 1 194 ? -4.213 -22.983 14.520 1.00 49.12 194 ILE A C 1
ATOM 1579 O O . ILE A 1 194 ? -3.794 -23.555 15.523 1.00 49.12 194 ILE A O 1
ATOM 1583 N N . LEU A 1 195 ? -5.512 -22.745 14.322 1.00 47.62 195 LEU A N 1
ATOM 1584 C CA . LEU A 1 195 ? -6.562 -23.209 15.231 1.00 47.62 195 LEU A CA 1
ATOM 1585 C C . LEU A 1 195 ? -6.658 -24.740 15.235 1.00 47.62 195 LEU A C 1
ATOM 1587 O O . LEU A 1 195 ? -6.648 -25.332 16.310 1.00 47.62 195 LEU A O 1
ATOM 1591 N N . SER A 1 196 ? -6.606 -25.384 14.065 1.00 48.59 196 SER A N 1
ATOM 1592 C CA . SER A 1 196 ? -6.588 -26.850 13.968 1.00 48.59 196 SER A CA 1
ATOM 1593 C C . SER A 1 196 ? -5.334 -27.479 14.587 1.00 48.59 196 SER A C 1
ATOM 1595 O O . SER A 1 196 ? -5.392 -28.586 15.106 1.00 48.59 196 SER A O 1
ATOM 1597 N N . LYS A 1 197 ? -4.201 -26.763 14.606 1.00 51.31 197 LYS A N 1
ATOM 1598 C CA . LYS A 1 197 ? -2.981 -27.185 15.321 1.00 51.31 197 LYS A CA 1
ATOM 1599 C C . LYS A 1 197 ? -3.022 -26.937 16.831 1.00 51.31 197 LYS A C 1
ATOM 1601 O O . LYS A 1 197 ? -2.198 -27.501 17.546 1.00 51.31 197 LYS A O 1
ATOM 1606 N N . ARG A 1 198 ? -3.919 -26.076 17.325 1.00 45.38 198 ARG A N 1
ATOM 1607 C CA . ARG A 1 198 ? -4.115 -25.842 18.768 1.00 45.38 198 ARG A CA 1
ATOM 1608 C C . ARG A 1 198 ? -5.054 -26.870 19.394 1.00 45.38 198 ARG A C 1
ATOM 1610 O O . ARG A 1 198 ? -4.895 -27.171 20.572 1.00 45.38 198 ARG A O 1
ATOM 1617 N N . GLU A 1 199 ? -5.966 -27.446 18.619 1.00 46.25 199 GLU A N 1
ATOM 1618 C CA . GLU A 1 199 ? -6.777 -28.594 19.031 1.00 46.25 199 GLU A CA 1
ATOM 1619 C C . GLU A 1 199 ? -6.017 -29.904 18.792 1.00 46.25 199 GLU A C 1
ATOM 1621 O O . GLU A 1 199 ? -6.357 -30.713 17.934 1.00 46.25 199 GLU A O 1
ATOM 1626 N N . VAL A 1 200 ? -4.960 -30.137 19.572 1.00 49.19 200 VAL A N 1
ATOM 1627 C CA . VAL A 1 200 ? -4.473 -31.508 19.746 1.00 49.19 200 VAL A CA 1
ATOM 1628 C C . VAL A 1 200 ? -5.388 -32.153 20.775 1.00 49.19 200 VAL A C 1
ATOM 1630 O O . VAL A 1 200 ? -5.283 -31.863 21.968 1.00 49.19 200 VAL A O 1
ATOM 1633 N N . VAL A 1 201 ? -6.294 -33.022 20.325 1.00 50.41 201 VAL A N 1
ATOM 1634 C CA . VAL A 1 201 ? -6.935 -33.989 21.221 1.00 50.41 201 VAL A CA 1
ATOM 1635 C C . VAL A 1 201 ? -5.810 -34.864 21.761 1.00 50.41 201 VAL A C 1
ATOM 1637 O O . VAL A 1 201 ? -5.293 -35.741 21.073 1.00 50.41 201 VAL A O 1
ATOM 1640 N N . VAL A 1 202 ? -5.354 -34.554 22.973 1.00 50.88 202 VAL A N 1
ATOM 1641 C CA . VAL A 1 202 ? -4.382 -35.386 23.673 1.00 50.88 202 VAL A CA 1
ATOM 1642 C C . VAL A 1 202 ? -5.125 -36.649 24.084 1.00 50.88 202 VAL A C 1
ATOM 1644 O O . VAL A 1 202 ? -5.856 -36.651 25.073 1.00 50.88 202 VAL A O 1
ATOM 1647 N N . GLU A 1 203 ? -4.961 -37.722 23.315 1.00 52.34 203 GLU A N 1
ATOM 1648 C CA . GLU A 1 203 ? -5.362 -39.047 23.771 1.00 52.34 203 GLU A CA 1
ATOM 1649 C C . GLU A 1 203 ? -4.488 -39.411 24.973 1.00 52.34 203 GLU A C 1
ATOM 1651 O O . GLU A 1 203 ? -3.273 -39.608 24.866 1.00 52.34 203 GLU A O 1
ATOM 1656 N N . LEU A 1 204 ? -5.102 -39.413 26.156 1.00 51.22 204 LEU A N 1
ATOM 1657 C CA . LEU A 1 204 ? -4.408 -39.752 27.388 1.00 51.22 204 LEU A CA 1
ATOM 1658 C C . LEU A 1 204 ? -3.947 -41.218 27.320 1.00 51.22 204 LEU A C 1
ATOM 1660 O O . LEU A 1 204 ? -4.706 -42.087 26.890 1.00 51.22 204 LEU A O 1
ATOM 1664 N N . PRO A 1 205 ? -2.717 -41.532 27.765 1.00 55.66 205 PRO A N 1
ATOM 1665 C CA . PRO A 1 205 ? -2.240 -42.908 27.788 1.00 55.66 205 PRO A CA 1
ATOM 1666 C C . PRO A 1 205 ? -3.148 -43.765 28.679 1.00 55.66 205 PRO A C 1
ATOM 1668 O O . PRO A 1 205 ? -3.469 -43.363 29.792 1.00 55.66 205 PRO A O 1
ATOM 1671 N N . VAL A 1 206 ? -3.494 -44.976 28.231 1.00 57.25 206 VAL A N 1
ATOM 1672 C CA . VAL A 1 206 ? -4.451 -45.914 28.872 1.00 57.25 206 VAL A CA 1
ATOM 1673 C C . VAL A 1 206 ? -4.209 -46.142 30.377 1.00 57.25 206 VAL A C 1
ATOM 1675 O O . VAL A 1 206 ? -5.130 -46.431 31.135 1.00 57.25 206 VAL A O 1
ATOM 1678 N N . LYS A 1 207 ? -2.972 -45.969 30.857 1.00 55.78 207 LYS A N 1
ATOM 1679 C CA . LYS A 1 207 ? -2.623 -46.086 32.285 1.00 55.78 207 LYS A CA 1
ATOM 1680 C C . LYS A 1 207 ? -3.058 -44.886 33.142 1.00 55.78 207 LYS A C 1
ATOM 1682 O O . LYS A 1 207 ? -3.131 -45.020 34.359 1.00 55.78 207 LYS A O 1
ATOM 1687 N N . ALA A 1 208 ? -3.333 -43.732 32.537 1.00 53.41 20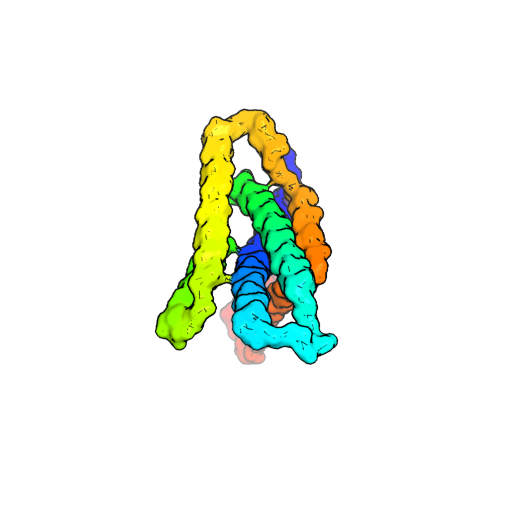8 ALA A N 1
ATOM 1688 C CA . ALA A 1 208 ? -3.777 -42.521 33.224 1.00 53.41 208 ALA A CA 1
ATOM 1689 C C . ALA A 1 208 ? -5.265 -42.575 33.616 1.00 53.41 208 ALA A C 1
ATOM 1691 O O . ALA A 1 208 ? -5.625 -41.997 34.638 1.00 53.41 208 ALA A O 1
ATOM 1692 N N . ASP A 1 209 ? -6.100 -43.325 32.883 1.00 55.06 209 ASP A N 1
ATOM 1693 C CA . ASP A 1 209 ? -7.525 -43.537 33.207 1.00 55.06 209 ASP A CA 1
ATOM 1694 C C . ASP A 1 209 ? -7.740 -44.348 34.503 1.00 55.06 209 ASP A C 1
ATOM 1696 O O . ASP A 1 209 ? -8.832 -44.348 35.065 1.00 55.06 209 ASP A O 1
ATOM 1700 N N . LEU A 1 210 ? -6.700 -45.020 35.008 1.00 56.94 210 LEU A N 1
ATOM 1701 C CA . LEU A 1 210 ? -6.741 -45.793 36.257 1.00 56.94 210 LEU A CA 1
ATOM 1702 C C . LEU A 1 210 ? -6.293 -44.983 37.485 1.00 56.94 210 LEU A C 1
ATOM 1704 O O . 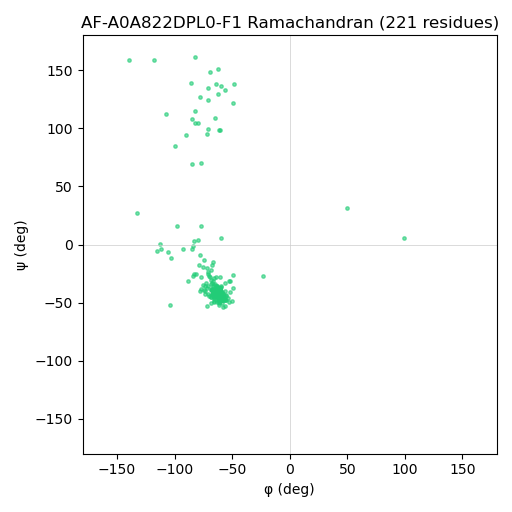LEU A 1 210 ? -6.319 -45.486 38.608 1.00 56.94 210 LEU A O 1
ATOM 1708 N N . SER A 1 211 ? -5.858 -43.736 37.294 1.00 67.00 211 SER A N 1
ATOM 1709 C CA . SER A 1 211 ? -5.436 -42.874 38.395 1.00 67.00 211 SER A CA 1
ATOM 1710 C C . SER A 1 211 ? -6.648 -42.292 39.121 1.00 67.00 211 SER A C 1
ATOM 1712 O O . SER A 1 211 ? -7.478 -41.616 38.517 1.00 67.00 211 SER A O 1
ATOM 1714 N N . SER A 1 212 ? -6.697 -42.471 40.444 1.00 68.31 212 SER A N 1
ATOM 1715 C CA . SER A 1 212 ? -7.686 -41.838 41.335 1.00 68.31 212 SER A CA 1
ATOM 1716 C C . SER A 1 212 ? -7.802 -40.322 41.103 1.00 68.31 212 SER A C 1
ATOM 1718 O O . SER A 1 212 ? -8.903 -39.770 41.096 1.00 68.31 212 SER A O 1
ATOM 1720 N N . LEU A 1 213 ? -6.674 -39.659 40.817 1.00 70.00 213 LEU A N 1
ATOM 1721 C CA . LEU A 1 213 ? -6.630 -38.230 40.512 1.00 70.00 213 LEU A CA 1
ATOM 1722 C C . LEU A 1 213 ? -7.341 -37.897 39.188 1.00 70.00 213 LEU A C 1
ATOM 1724 O O . LEU A 1 213 ? -8.048 -36.894 39.115 1.00 70.00 213 LEU A O 1
ATOM 1728 N N . MET A 1 214 ? -7.202 -38.740 38.157 1.00 66.00 214 MET A N 1
AT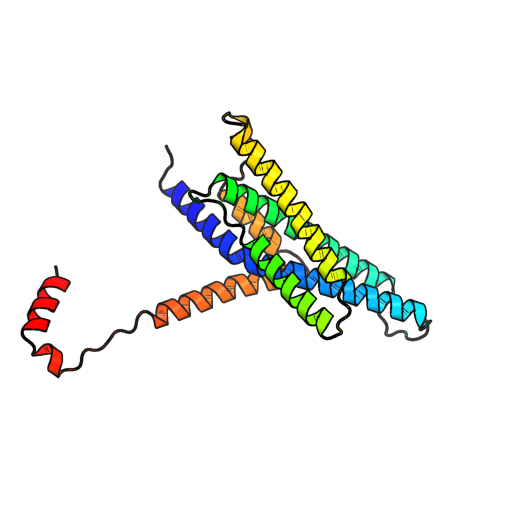OM 1729 C CA . MET A 1 214 ? -7.876 -38.520 36.871 1.00 66.00 214 MET A CA 1
ATOM 1730 C C . MET A 1 214 ? -9.368 -38.805 36.935 1.00 66.00 214 MET A C 1
ATOM 1732 O O . MET A 1 214 ? -10.146 -38.061 36.343 1.00 66.00 214 MET A O 1
ATOM 1736 N N . SER A 1 215 ? -9.789 -39.803 37.710 1.00 68.50 215 SER A N 1
ATOM 1737 C CA . SER A 1 215 ? -11.211 -40.051 37.958 1.00 68.50 215 SER A CA 1
ATOM 1738 C C . SER A 1 215 ? -11.883 -38.838 38.606 1.00 68.50 215 SER A C 1
ATOM 1740 O O . SER A 1 215 ? -12.969 -38.439 38.189 1.00 68.50 215 SER A O 1
ATOM 1742 N N . GLN A 1 216 ? -11.214 -38.193 39.570 1.00 69.62 216 GLN A N 1
ATOM 1743 C CA . GLN A 1 216 ? -11.703 -36.954 40.184 1.00 69.62 216 GLN A CA 1
ATOM 1744 C C . GLN A 1 216 ? -11.742 -35.788 39.187 1.00 69.62 216 GLN A C 1
ATOM 1746 O O . GLN A 1 216 ? -12.727 -35.053 39.142 1.00 69.62 216 GLN A O 1
ATOM 1751 N N . PHE A 1 217 ? -10.721 -35.650 38.340 1.00 67.31 217 PHE A N 1
ATOM 1752 C CA . PHE A 1 217 ? -10.677 -34.619 37.297 1.00 67.31 217 PHE A CA 1
ATOM 1753 C C . PHE A 1 217 ? -11.803 -34.775 36.260 1.00 67.31 217 PHE A C 1
ATOM 1755 O O . PHE A 1 217 ? -12.440 -33.793 35.881 1.00 67.31 217 PHE A O 1
ATOM 1762 N N . LYS A 1 218 ? -12.104 -36.011 35.844 1.00 68.19 218 LYS A N 1
ATOM 1763 C CA . LYS A 1 218 ? -13.167 -36.338 34.875 1.00 68.19 218 LYS A CA 1
ATOM 1764 C C . LYS A 1 218 ? -14.564 -36.022 35.421 1.00 68.19 218 LYS A C 1
ATOM 1766 O O . LYS A 1 218 ? -15.427 -35.572 34.675 1.00 68.19 218 LYS A O 1
ATOM 1771 N N . ILE A 1 219 ? -14.775 -36.201 36.728 1.00 71.75 219 ILE A N 1
ATOM 1772 C CA . ILE A 1 219 ? -16.024 -35.824 37.414 1.00 71.75 219 ILE A CA 1
ATOM 1773 C C . ILE A 1 219 ? -16.223 -34.301 37.419 1.00 71.75 219 ILE A C 1
ATOM 1775 O O . ILE A 1 219 ? -17.354 -33.837 37.307 1.00 71.75 219 ILE A O 1
ATOM 1779 N N . ILE A 1 220 ? -15.141 -33.525 37.537 1.00 67.62 220 ILE A N 1
ATOM 1780 C CA . ILE A 1 220 ? -15.199 -32.055 37.541 1.00 67.62 220 ILE A CA 1
ATOM 1781 C C . ILE A 1 220 ? -15.455 -31.506 36.132 1.00 67.62 220 ILE A C 1
ATOM 1783 O O . ILE A 1 220 ? -16.220 -30.562 35.990 1.00 67.62 220 ILE A O 1
ATOM 1787 N N . LEU A 1 221 ? -14.851 -32.106 35.101 1.00 59.53 221 LEU A N 1
ATOM 1788 C CA . LEU A 1 221 ? -15.013 -31.684 33.703 1.00 59.53 221 LEU A CA 1
ATOM 1789 C C . LEU A 1 221 ? -16.392 -32.014 33.101 1.00 59.53 221 LEU A C 1
ATOM 1791 O O . LEU A 1 221 ? -16.771 -31.399 32.112 1.00 59.53 221 LEU A O 1
ATOM 1795 N N . ASN A 1 222 ? -17.129 -32.966 33.683 1.00 55.44 222 ASN A N 1
ATOM 1796 C CA . ASN A 1 222 ? -18.468 -33.378 33.235 1.00 55.44 222 ASN A CA 1
ATOM 1797 C C . ASN A 1 222 ? -19.621 -32.725 34.032 1.00 55.44 222 ASN A C 1
ATOM 1799 O O . ASN A 1 222 ? -20.751 -33.218 33.980 1.00 55.44 222 ASN A O 1
ATOM 1803 N N . LYS A 1 223 ? -19.349 -31.653 34.786 1.00 45.41 223 LYS A N 1
ATOM 1804 C CA . LYS A 1 223 ? -20.363 -30.762 35.374 1.00 45.41 223 LYS A CA 1
ATOM 1805 C C . LYS A 1 223 ? -20.489 -29.490 34.551 1.00 45.41 223 LYS A C 1
ATOM 1807 O O . LYS A 1 223 ? -21.636 -29.006 34.448 1.00 45.41 223 LYS A O 1
#

Solvent-accessible surface area (backbone atoms only — not comparable to full-atom values): 12800 Å² total; per-residue (Å²): 136,86,51,73,66,59,58,49,46,46,49,54,46,52,52,52,52,62,56,42,36,57,44,52,44,52,49,52,53,52,47,40,49,49,44,51,52,50,51,52,50,52,50,50,50,64,73,67,64,67,85,79,58,98,80,60,81,49,73,67,54,53,52,48,50,45,50,54,48,53,51,50,49,52,51,53,51,54,45,48,53,51,51,50,51,36,47,57,77,67,49,94,54,86,78,74,62,60,44,63,52,50,46,52,50,50,44,53,53,52,53,52,41,38,75,73,69,47,92,51,65,69,40,46,50,55,52,51,54,47,51,51,56,52,51,52,53,52,51,53,50,52,53,48,58,75,70,45,89,53,79,68,53,71,76,74,52,65,54,63,77,57,48,57,61,48,53,50,54,51,45,64,36,93,84,59,4,60,59,42,46,51,50,47,51,51,54,51,56,52,49,52,55,51,52,58,64,67,62,65,82,75,78,73,59,80,75,51,75,75,33,72,68,45,53,54,52,53,59,62,74,74,109

Sequence (223 aa):
KTTISNTLSLNEAGQLIRKLTHPIAETHKLIQENIQLATQYKKYVLETNIRRLSELPSLSDIDKRINDLTHEKSIIEDVYKKLSKFFCANATLPFNDAILQYHSLFIKEEQMKKKAGRQNDDVIQGLEQMMKVYEEEINLFKKTIENEKDRSYAQNVLKSDDIFPLVETLYRLPINGSKICEQVDGLKISQINILSKREVVVELPVKADLSSLMSQFKIILNK

Foldseek 3Di:
DQDPVQVVLLVVLVVLLVLLLQLLLVLLLVLQVLLVVLVVVLVVCVVVVPPDDPPDDDNVVSVVSNVLSVVLNVLSLVLNLLSLLLCCVRPPDPDPRVNLVNLVVVLVVVVVVVVVPDDRPSSNVSSVVSSVVSVVSSVVSNVVVVPDPDDVVVVSRDGSVNSVVSLVSQLPRPPCNVVSVVSSVVVVVVVVVVVVVVPPPPPDPPVLVPDPVVVVVVVVVVD